Protein AF-A0A838QXD0-F1 (afdb_monomer_lite)

Sequence (234 aa):
MSRIASCLVALMVASTLVATVAVAQTLTPTPSSDAVSPIADDQPALTPTQPATRAPYPTTSGTEMDAERAKIWNSPAMLRGRAWLHDYCARSAKVTPEQAQEYMTELQNMSPSQMKLWLLKFQEQEEMIHQQQAAFNQHRQAGVQQAVGVEKATQQAYADINQGENEKGQLAEQSLDEQQQFAQQRGLQKSADRDYAATMNSLPWGAAWANQTPWGPYAGYPMGGPGPYGAGAG

Radius of gyration: 51.09 Å; chains: 1; bounding box: 90×56×145 Å

Secondary structure (DSSP, 8-state):
------------------------------------------------PPP---PPPP-S-HHHHHHHHHHHHTSHHHHHHHHHHHHHHHH-TTS-HHHHHHHHHHHHHS-HHHHHHHHHHHHHHHHHHHHHHHHHHHHHHHHHHHHHHHHHHHHHHHHHHHHHHHHHHHHHHHHHHHHHHHHHHHHHHHHHHHHHHHHHHTS-TTSTTS------------------------

pLDDT: mean 71.53, std 21.77, range [35.5, 95.94]

Structure (mmCIF, N/CA/C/O backbone):
data_AF-A0A838QXD0-F1
#
_entry.id   AF-A0A838QXD0-F1
#
loop_
_atom_site.group_PDB
_atom_site.id
_atom_site.type_symbol
_atom_site.label_atom_id
_atom_site.label_alt_id
_atom_site.label_comp_id
_atom_site.label_asym_id
_atom_site.label_entity_id
_atom_site.label_seq_id
_atom_site.pdbx_PDB_ins_code
_atom_site.Cartn_x
_atom_site.Cartn_y
_atom_site.Cartn_z
_atom_site.occupancy
_atom_site.B_iso_or_equiv
_atom_site.auth_seq_id
_atom_site.auth_comp_id
_atom_site.auth_asym_id
_atom_site.auth_atom_id
_atom_site.pdbx_PDB_model_num
ATOM 1 N N . MET A 1 1 ? -5.553 -21.254 47.818 1.00 40.25 1 MET A N 1
ATOM 2 C CA . MET A 1 1 ? -4.863 -21.615 46.563 1.00 40.25 1 MET A CA 1
ATOM 3 C C . MET A 1 1 ? -4.853 -20.369 45.701 1.00 40.25 1 MET A C 1
ATOM 5 O O . MET A 1 1 ? -5.896 -19.976 45.211 1.00 40.25 1 MET A O 1
ATOM 9 N N . SER A 1 2 ? -3.7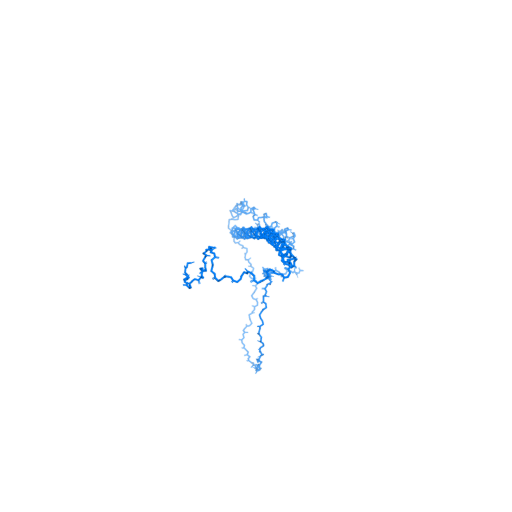20 -19.670 45.690 1.00 43.50 2 SER A N 1
ATOM 10 C CA . SER A 1 2 ? -3.565 -18.322 45.143 1.00 43.50 2 SER A CA 1
ATOM 11 C C . SER A 1 2 ? -2.408 -18.362 44.156 1.00 43.50 2 SER A C 1
ATOM 13 O O . SER A 1 2 ? -1.270 -18.586 44.571 1.00 43.50 2 SER A O 1
ATOM 15 N N . ARG A 1 3 ? -2.702 -18.244 42.861 1.00 50.41 3 ARG A N 1
ATOM 16 C CA . ARG A 1 3 ? -1.732 -17.962 41.797 1.00 50.41 3 ARG A CA 1
ATOM 17 C C . ARG A 1 3 ? -2.449 -17.168 40.707 1.00 50.41 3 ARG A C 1
ATOM 19 O O . ARG A 1 3 ? -3.615 -17.428 40.444 1.00 50.41 3 ARG A O 1
ATOM 26 N N . ILE A 1 4 ? -1.687 -16.293 40.052 1.00 45.31 4 ILE A N 1
ATOM 27 C CA . ILE A 1 4 ? -2.030 -15.472 38.878 1.00 45.31 4 ILE A CA 1
ATOM 28 C C . ILE A 1 4 ? -2.546 -14.062 39.226 1.00 45.31 4 ILE A C 1
ATOM 30 O O . ILE A 1 4 ? -3.658 -13.659 38.915 1.00 45.31 4 ILE A O 1
ATOM 34 N N . ALA A 1 5 ? -1.657 -13.278 39.835 1.00 47.00 5 ALA A N 1
ATOM 35 C CA . ALA A 1 5 ? -1.541 -11.853 39.550 1.00 47.00 5 ALA A CA 1
ATOM 36 C C . ALA A 1 5 ? -0.225 -11.679 38.781 1.00 47.00 5 ALA A C 1
ATOM 38 O O . ALA A 1 5 ? 0.833 -11.895 39.368 1.00 47.00 5 ALA A O 1
ATOM 39 N N . SER A 1 6 ? -0.294 -11.395 37.477 1.00 45.69 6 SER A N 1
ATOM 40 C CA . SER A 1 6 ? 0.751 -10.761 36.646 1.00 45.69 6 SER A CA 1
ATOM 41 C C . SER A 1 6 ? 0.450 -11.031 35.176 1.00 45.69 6 SER A C 1
ATOM 43 O O . SER A 1 6 ? 0.711 -12.130 34.707 1.00 45.69 6 SER A O 1
ATOM 45 N N . CYS A 1 7 ? -0.098 -10.042 34.471 1.00 39.25 7 CYS A N 1
ATOM 46 C CA . CYS A 1 7 ? 0.177 -9.782 33.051 1.00 39.25 7 CYS A CA 1
ATOM 47 C C . CYS A 1 7 ? -0.608 -8.537 32.618 1.00 39.25 7 CYS A C 1
ATOM 49 O O . CYS A 1 7 ? -1.566 -8.609 31.861 1.00 39.25 7 CYS A O 1
ATOM 51 N N . LEU A 1 8 ? -0.214 -7.372 33.134 1.00 43.12 8 LEU A N 1
ATOM 52 C CA . LEU A 1 8 ? -0.702 -6.084 32.637 1.00 43.12 8 LEU A CA 1
ATOM 53 C C . LEU A 1 8 ? 0.483 -5.147 32.406 1.00 43.12 8 LEU A C 1
ATOM 55 O O . LEU A 1 8 ? 0.568 -4.087 33.001 1.00 43.12 8 LEU A O 1
ATOM 59 N N . VAL A 1 9 ? 1.420 -5.588 31.564 1.00 50.12 9 VAL A N 1
ATOM 60 C CA . VAL A 1 9 ? 2.366 -4.756 30.806 1.00 50.12 9 VAL A CA 1
ATOM 61 C C . VAL A 1 9 ? 2.788 -5.580 29.590 1.00 50.12 9 VAL A C 1
ATOM 63 O O . VAL A 1 9 ? 3.309 -6.675 29.772 1.00 50.12 9 VAL A O 1
ATOM 66 N N . ALA A 1 10 ? 2.556 -5.043 28.389 1.00 41.12 10 ALA A N 1
ATOM 67 C CA . ALA A 1 10 ? 3.317 -5.240 27.145 1.00 41.12 10 ALA A CA 1
ATOM 68 C C . ALA A 1 10 ? 2.393 -5.371 25.926 1.00 41.12 10 ALA A C 1
ATOM 70 O O . ALA A 1 10 ? 2.013 -6.469 25.534 1.00 41.12 10 ALA A O 1
ATOM 71 N N . LEU A 1 11 ? 2.133 -4.249 25.250 1.00 38.22 11 LEU A N 1
ATOM 72 C CA . LEU A 1 11 ? 2.183 -4.266 23.790 1.00 38.22 11 LEU A CA 1
ATOM 73 C C . LEU A 1 11 ? 2.582 -2.886 23.235 1.00 38.22 11 LEU A C 1
ATOM 75 O O . LEU A 1 11 ? 1.804 -2.192 22.593 1.00 38.22 11 LEU A O 1
ATOM 79 N N . MET A 1 12 ? 3.837 -2.498 23.482 1.00 45.53 12 MET A N 1
ATOM 80 C CA . MET A 1 12 ? 4.603 -1.762 22.475 1.00 45.53 12 MET A CA 1
ATOM 81 C C . MET A 1 12 ? 5.011 -2.784 21.412 1.00 45.53 12 MET A C 1
ATOM 83 O O . MET A 1 12 ? 5.727 -3.732 21.729 1.00 45.53 12 MET A O 1
ATOM 87 N N . VAL A 1 13 ? 4.598 -2.596 20.161 1.00 50.16 13 VAL A N 1
ATOM 88 C CA . VAL A 1 13 ? 5.308 -3.198 19.027 1.00 50.16 13 VAL A CA 1
ATOM 89 C C . VAL A 1 13 ? 5.909 -2.064 18.224 1.00 50.16 13 VAL A C 1
ATOM 91 O O . VAL A 1 13 ? 5.273 -1.468 17.361 1.00 50.16 13 VAL A O 1
ATOM 94 N N . ALA A 1 14 ? 7.168 -1.790 18.547 1.00 40.75 14 ALA A N 1
ATOM 95 C CA . ALA A 1 14 ? 8.131 -1.363 17.558 1.00 40.75 14 ALA A CA 1
ATOM 96 C C . ALA A 1 14 ? 8.376 -2.543 16.603 1.00 40.75 14 ALA A C 1
ATOM 98 O O . ALA A 1 14 ? 8.665 -3.663 17.026 1.00 40.75 14 ALA A O 1
ATOM 99 N N . SER A 1 15 ? 8.263 -2.298 15.306 1.00 41.31 15 SER A N 1
ATOM 100 C CA . SER A 1 15 ? 8.962 -3.084 14.292 1.00 41.31 15 SER A CA 1
ATOM 101 C C . SER A 1 15 ? 9.433 -2.120 13.221 1.00 41.31 15 SER A C 1
ATOM 103 O O . SER A 1 15 ? 8.772 -1.855 12.224 1.00 41.31 15 SER A O 1
ATOM 105 N N . THR A 1 16 ? 10.589 -1.542 13.525 1.00 40.72 16 THR A N 1
ATOM 106 C CA . THR A 1 16 ? 11.555 -1.010 12.577 1.00 40.72 16 THR A CA 1
ATOM 107 C C . THR A 1 16 ? 12.003 -2.131 11.643 1.00 40.72 16 THR A C 1
ATOM 109 O O . THR A 1 16 ? 12.455 -3.180 12.100 1.00 40.72 16 THR A O 1
ATOM 112 N N . LEU A 1 17 ? 11.913 -1.897 10.334 1.00 48.78 17 LEU A N 1
ATOM 113 C CA . LEU A 1 17 ? 12.635 -2.681 9.339 1.00 48.78 17 LEU A CA 1
ATOM 114 C C . LEU A 1 17 ? 13.674 -1.774 8.677 1.00 48.78 17 LEU A C 1
ATOM 116 O O . LEU A 1 17 ? 13.411 -0.629 8.319 1.00 48.78 17 LEU A O 1
ATOM 120 N N . VAL A 1 18 ? 14.886 -2.310 8.660 1.00 44.28 18 VAL A N 1
ATOM 121 C CA . VAL A 1 18 ? 16.178 -1.678 8.413 1.00 44.28 18 VAL A CA 1
ATOM 122 C C . VAL A 1 18 ? 16.412 -1.453 6.919 1.00 44.28 18 VAL A C 1
ATOM 124 O O . VAL A 1 18 ? 16.227 -2.367 6.123 1.00 44.28 18 VAL A O 1
ATOM 127 N N . ALA A 1 19 ? 16.935 -0.279 6.566 1.00 38.41 19 ALA A N 1
ATOM 128 C CA . ALA A 1 19 ? 17.783 -0.082 5.392 1.00 38.41 19 ALA A CA 1
ATOM 129 C C . ALA A 1 19 ? 18.845 0.979 5.728 1.00 38.41 19 ALA A C 1
ATOM 131 O O . ALA A 1 19 ? 18.710 2.157 5.411 1.00 38.41 19 ALA A O 1
ATOM 132 N N . THR A 1 20 ? 19.890 0.571 6.449 1.00 45.09 20 THR A N 1
ATOM 133 C CA . THR A 1 20 ? 21.078 1.397 6.694 1.00 45.09 20 THR A CA 1
ATOM 134 C C . THR A 1 20 ? 22.048 1.260 5.526 1.00 45.09 20 THR A C 1
ATOM 136 O O . THR A 1 20 ? 22.648 0.203 5.332 1.00 45.09 20 THR A O 1
ATOM 139 N N . VAL A 1 21 ? 22.211 2.347 4.773 1.00 45.00 21 VAL A N 1
ATOM 140 C CA . VAL A 1 21 ? 23.352 2.582 3.882 1.00 45.00 21 VAL A CA 1
ATOM 141 C C . VAL A 1 21 ? 24.592 2.822 4.746 1.00 45.00 21 VAL A C 1
ATOM 143 O O . VAL A 1 21 ? 24.562 3.606 5.693 1.00 45.00 21 VAL A O 1
ATOM 146 N N . ALA A 1 22 ? 25.672 2.110 4.433 1.00 42.69 22 ALA A N 1
ATOM 147 C CA . ALA A 1 22 ? 26.951 2.187 5.120 1.00 42.69 22 ALA A CA 1
ATOM 148 C C . ALA A 1 22 ? 27.663 3.522 4.849 1.00 42.69 22 ALA A C 1
ATOM 150 O O . ALA A 1 22 ? 27.953 3.849 3.701 1.00 42.69 22 ALA A O 1
ATOM 151 N N . VAL A 1 23 ? 28.033 4.237 5.912 1.00 44.72 23 VAL A N 1
ATOM 152 C CA . VAL A 1 23 ? 29.136 5.206 5.896 1.00 44.72 23 VAL A CA 1
ATOM 153 C C . VAL A 1 23 ? 30.004 4.935 7.121 1.00 44.72 23 VAL A C 1
ATOM 155 O O . VAL A 1 23 ? 29.554 5.004 8.261 1.00 44.72 23 VAL A O 1
ATOM 158 N N . ALA A 1 24 ? 31.251 4.562 6.852 1.00 40.12 24 ALA A N 1
ATOM 159 C CA . ALA A 1 24 ? 32.312 4.378 7.827 1.00 40.12 24 ALA A CA 1
ATOM 160 C C . ALA A 1 24 ? 32.730 5.719 8.448 1.00 40.12 24 ALA A C 1
ATOM 162 O O . ALA A 1 24 ? 32.811 6.696 7.705 1.00 40.12 24 ALA A O 1
ATOM 163 N N . GLN A 1 25 ? 33.087 5.731 9.745 1.00 41.44 25 GLN A N 1
ATOM 164 C CA . GLN A 1 25 ? 34.304 6.388 10.262 1.00 41.44 25 GLN A CA 1
ATOM 165 C C . GLN A 1 25 ? 34.500 6.257 11.794 1.00 41.44 25 GLN A C 1
ATOM 167 O O . GLN A 1 25 ? 33.691 6.706 12.594 1.00 41.44 25 GLN A O 1
ATOM 172 N N . THR A 1 26 ? 35.639 5.636 12.130 1.00 35.50 26 THR A N 1
ATOM 173 C CA . THR A 1 26 ? 36.643 5.957 13.173 1.00 35.50 26 THR A CA 1
ATOM 174 C C . THR A 1 26 ? 36.306 6.015 14.678 1.00 35.50 26 THR A C 1
ATOM 176 O O . THR A 1 26 ? 35.623 6.898 15.178 1.00 35.50 26 THR A O 1
ATOM 179 N N . LEU A 1 27 ? 36.982 5.088 15.371 1.00 48.38 27 LEU A N 1
ATOM 180 C CA . LEU A 1 27 ? 37.349 4.929 16.788 1.00 48.38 27 LEU A CA 1
ATOM 181 C C . LEU A 1 27 ? 37.651 6.214 17.589 1.00 48.38 27 LEU A C 1
ATOM 183 O O . LEU A 1 27 ? 38.354 7.087 17.094 1.00 48.38 27 LEU A O 1
ATOM 187 N N . THR A 1 28 ? 37.309 6.219 18.885 1.00 37.78 28 THR A N 1
ATOM 188 C CA . THR A 1 28 ? 38.235 6.534 20.004 1.00 37.78 28 THR A CA 1
ATOM 189 C C . THR A 1 28 ? 37.664 6.052 21.361 1.00 37.78 28 THR A C 1
ATOM 191 O O . THR A 1 28 ? 36.444 5.957 21.493 1.00 37.78 28 THR A O 1
ATOM 194 N N . PRO A 1 29 ? 38.517 5.682 22.344 1.00 46.72 29 PRO A N 1
ATOM 195 C CA . PRO A 1 29 ? 38.127 4.980 23.572 1.00 46.72 29 PRO A CA 1
ATOM 196 C C . PRO A 1 29 ? 37.943 5.876 24.819 1.00 46.72 29 PRO A C 1
ATOM 198 O O . PRO A 1 29 ? 38.325 7.041 24.852 1.00 46.72 29 PRO A O 1
ATOM 201 N N . THR A 1 30 ? 37.360 5.238 25.837 1.00 43.62 30 THR A N 1
ATOM 202 C CA . THR A 1 30 ? 37.023 5.598 27.229 1.00 43.62 30 THR A CA 1
ATOM 203 C C . THR A 1 30 ? 38.029 6.464 28.003 1.00 43.62 30 THR A C 1
ATOM 205 O O . THR A 1 30 ? 39.233 6.397 27.762 1.00 43.62 30 THR A O 1
ATOM 208 N N . PRO A 1 31 ? 37.559 7.112 29.086 1.00 45.69 31 PRO A N 1
ATOM 209 C CA . PRO A 1 31 ? 38.211 6.849 30.374 1.00 45.69 31 PRO A CA 1
ATOM 210 C C . PRO A 1 31 ? 37.239 6.438 31.496 1.00 45.69 31 PRO A C 1
ATOM 212 O O . PRO A 1 31 ? 36.206 7.065 31.723 1.00 45.69 31 PRO A O 1
ATOM 215 N N . SER A 1 32 ? 37.626 5.384 32.217 1.00 48.28 32 SER A N 1
ATOM 216 C CA . SER A 1 32 ? 37.159 5.057 33.568 1.00 48.28 32 SER A CA 1
ATOM 217 C C . SER A 1 32 ? 37.843 5.972 34.587 1.00 48.28 32 SER A C 1
ATOM 219 O O . SER A 1 32 ? 39.028 6.264 34.437 1.00 48.28 32 SER A O 1
ATOM 221 N N . SER A 1 33 ? 37.145 6.351 35.659 1.00 47.59 33 SER A N 1
ATOM 222 C CA . SER A 1 33 ? 37.787 6.805 36.896 1.00 47.59 33 SER A CA 1
ATOM 223 C C . SER A 1 33 ? 36.954 6.370 38.101 1.00 47.59 33 SER A C 1
ATOM 225 O O . SER A 1 33 ? 35.818 6.806 38.273 1.00 47.59 33 SER A O 1
ATOM 227 N N . ASP A 1 34 ? 37.548 5.494 38.906 1.00 42.88 34 ASP A N 1
ATOM 228 C CA . ASP A 1 34 ? 37.121 5.094 40.244 1.00 42.88 34 ASP A CA 1
ATOM 229 C C . ASP A 1 34 ? 37.157 6.268 41.237 1.00 42.88 34 ASP A C 1
ATOM 231 O O . ASP A 1 34 ? 38.088 7.075 41.207 1.00 42.88 34 ASP A O 1
ATOM 235 N N . ALA A 1 35 ? 36.206 6.293 42.179 1.00 39.53 35 ALA A N 1
ATOM 236 C CA . ALA A 1 35 ? 36.410 6.792 43.543 1.00 39.53 35 ALA A CA 1
ATOM 237 C C . ALA A 1 35 ? 35.330 6.235 44.499 1.00 39.53 35 ALA A C 1
ATOM 239 O O . ALA A 1 35 ? 34.141 6.515 44.374 1.00 39.53 35 ALA A O 1
ATOM 240 N N . VAL A 1 36 ? 35.796 5.436 45.456 1.00 41.19 36 VAL A N 1
ATOM 241 C CA . VAL A 1 36 ? 35.124 4.841 46.629 1.00 41.19 36 VAL A CA 1
ATOM 242 C C . VAL A 1 36 ? 35.005 5.906 47.745 1.00 41.19 36 VAL A C 1
ATOM 244 O O . VAL A 1 36 ? 35.919 6.715 47.882 1.00 41.19 36 VAL A O 1
ATOM 247 N N . SER A 1 37 ? 33.910 6.026 48.521 1.00 40.94 37 SER A N 1
ATOM 248 C CA . SER A 1 37 ? 33.685 5.454 49.882 1.00 40.94 37 SER A CA 1
ATOM 249 C C . SER A 1 37 ? 32.532 6.211 50.627 1.00 40.94 37 SER A C 1
ATOM 251 O O . SER A 1 37 ? 32.028 7.174 50.054 1.00 40.94 37 SER A O 1
ATOM 253 N N . PRO A 1 38 ? 32.064 5.822 51.847 1.00 58.47 38 PRO A N 1
ATOM 254 C CA . PRO A 1 38 ? 30.647 5.567 52.171 1.00 58.47 38 PRO A CA 1
ATOM 255 C C . PRO A 1 38 ? 30.093 6.430 53.345 1.00 58.47 38 PRO A C 1
ATOM 257 O O . PRO A 1 38 ? 30.739 7.396 53.739 1.00 58.47 38 PRO A O 1
ATOM 260 N N . ILE A 1 39 ? 28.970 5.989 53.958 1.00 38.09 39 ILE A N 1
ATOM 261 C CA . ILE A 1 39 ? 28.278 6.475 55.191 1.00 38.09 39 ILE A CA 1
ATOM 262 C C . ILE A 1 39 ? 27.181 7.515 54.881 1.00 38.09 39 ILE A C 1
ATOM 264 O O . ILE A 1 39 ? 27.418 8.421 54.099 1.00 38.09 39 ILE A O 1
ATOM 268 N N . ALA A 1 40 ? 25.995 7.564 55.484 1.00 41.69 40 ALA A N 1
ATOM 269 C CA . ALA A 1 40 ? 25.058 6.656 56.149 1.00 41.69 40 ALA A CA 1
ATOM 270 C C . ALA A 1 40 ? 23.820 7.529 56.467 1.00 41.69 40 ALA A C 1
ATOM 272 O O . ALA A 1 40 ? 23.933 8.750 56.558 1.00 41.69 40 ALA A O 1
ATOM 273 N N . ASP A 1 41 ? 22.704 6.852 56.714 1.00 39.84 41 ASP A N 1
ATOM 274 C CA . ASP A 1 41 ? 21.531 7.300 57.470 1.00 39.84 41 ASP A CA 1
ATOM 275 C C . ASP A 1 41 ? 20.430 8.168 56.835 1.00 39.84 41 ASP A C 1
ATOM 277 O O . ASP A 1 41 ? 20.639 9.150 56.127 1.00 39.84 41 ASP A O 1
ATOM 281 N N . ASP A 1 42 ? 19.225 7.748 57.229 1.00 43.34 42 ASP A N 1
ATOM 282 C CA . ASP A 1 42 ? 17.929 8.420 57.198 1.00 43.34 42 ASP A CA 1
ATOM 283 C C . ASP A 1 42 ? 17.179 8.548 55.859 1.00 43.34 42 ASP A C 1
ATOM 285 O O . ASP A 1 42 ? 17.033 9.617 55.265 1.00 43.34 42 ASP A O 1
ATOM 289 N N . GLN A 1 43 ? 16.542 7.444 55.448 1.00 43.16 43 GLN A N 1
ATOM 290 C CA . GLN A 1 43 ? 15.197 7.556 54.882 1.00 43.16 43 GLN A CA 1
ATOM 291 C C . GLN A 1 43 ? 14.226 6.574 55.558 1.00 43.16 43 GLN A C 1
ATOM 293 O O . GLN A 1 43 ? 14.501 5.372 55.614 1.00 43.16 43 GLN A O 1
ATOM 298 N N . PRO A 1 44 ? 13.084 7.066 56.073 1.00 42.09 44 PRO A N 1
ATOM 299 C CA . PRO A 1 44 ? 12.116 6.258 56.797 1.00 42.09 44 PRO A CA 1
ATOM 300 C C . PRO A 1 44 ? 11.481 5.206 55.888 1.00 42.09 44 PRO A C 1
ATOM 302 O O . PRO A 1 44 ? 11.130 5.466 54.737 1.00 42.09 44 PRO A O 1
ATOM 305 N N . ALA A 1 45 ? 11.300 4.012 56.451 1.00 39.06 45 ALA A N 1
ATOM 306 C CA . ALA A 1 45 ? 10.596 2.898 55.842 1.00 39.06 45 ALA A CA 1
ATOM 307 C C . ALA A 1 45 ? 9.196 3.326 55.366 1.00 39.06 45 ALA A C 1
ATOM 309 O O . ALA A 1 45 ? 8.262 3.457 56.160 1.00 39.06 45 ALA A O 1
ATOM 310 N N . LEU A 1 46 ? 9.041 3.508 54.054 1.00 40.06 46 LEU A N 1
ATOM 311 C CA . LEU A 1 46 ? 7.732 3.562 53.420 1.00 40.06 46 LEU A CA 1
ATOM 312 C C . LEU A 1 46 ? 7.179 2.138 53.394 1.00 40.06 46 LEU A C 1
ATOM 314 O O . LEU A 1 46 ? 7.568 1.288 52.593 1.00 40.06 46 LEU A O 1
ATOM 318 N N . THR A 1 47 ? 6.288 1.885 54.342 1.00 42.53 47 THR A N 1
ATOM 319 C CA . THR A 1 47 ? 5.364 0.759 54.341 1.00 42.53 47 THR A CA 1
ATOM 320 C C . THR A 1 47 ? 4.682 0.635 52.970 1.00 42.53 47 THR A C 1
ATOM 322 O O . THR A 1 47 ? 4.299 1.646 52.377 1.00 42.53 47 THR A O 1
ATOM 325 N N . PRO A 1 48 ? 4.508 -0.583 52.428 1.00 43.19 48 PRO A N 1
ATOM 326 C CA . PRO A 1 48 ? 3.749 -0.768 51.204 1.00 43.19 48 PRO A CA 1
ATOM 327 C C . PRO A 1 48 ? 2.280 -0.446 51.488 1.00 43.19 48 PRO A C 1
ATOM 329 O O . PRO A 1 48 ? 1.565 -1.220 52.126 1.00 43.19 48 PRO A O 1
ATOM 332 N N . THR A 1 49 ? 1.839 0.721 51.020 1.00 42.38 49 THR A N 1
ATOM 333 C CA . THR A 1 49 ? 0.430 1.097 50.926 1.00 42.38 49 THR A CA 1
ATOM 334 C C . THR A 1 49 ? -0.322 -0.012 50.195 1.00 42.38 49 THR A C 1
ATOM 336 O O . THR A 1 49 ? -0.023 -0.333 49.044 1.00 42.38 49 THR A O 1
ATOM 339 N N . GLN A 1 50 ? -1.279 -0.619 50.898 1.00 46.56 50 GLN A N 1
ATOM 340 C CA . GLN A 1 50 ? -2.218 -1.601 50.367 1.00 46.56 50 GLN A CA 1
ATOM 341 C C . GLN A 1 50 ? -2.830 -1.115 49.042 1.00 46.56 50 GLN A C 1
ATOM 343 O O . GLN A 1 50 ? -3.114 0.078 48.903 1.00 46.56 50 GLN A O 1
ATOM 348 N N . PRO A 1 51 ? -3.100 -2.015 48.079 1.00 45.06 51 PRO A N 1
ATOM 349 C CA . PRO A 1 51 ? -3.889 -1.658 46.914 1.00 45.06 51 PRO A CA 1
ATOM 350 C C . PRO A 1 51 ? -5.250 -1.161 47.400 1.00 45.06 51 PRO A C 1
ATOM 352 O O . PRO A 1 51 ? -5.974 -1.879 48.088 1.00 45.06 51 PRO A O 1
ATOM 355 N N . ALA A 1 52 ? -5.578 0.085 47.063 1.00 43.81 52 ALA A N 1
ATOM 356 C CA . ALA A 1 52 ? -6.902 0.631 47.283 1.00 43.81 52 ALA A CA 1
ATOM 357 C C . ALA A 1 52 ? -7.911 -0.284 46.581 1.00 43.81 52 ALA A C 1
ATOM 359 O O . ALA A 1 52 ? -7.993 -0.314 45.351 1.00 43.81 52 ALA A O 1
ATOM 360 N N . THR A 1 53 ? -8.658 -1.059 47.367 1.00 43.91 53 THR A N 1
ATOM 361 C CA . THR A 1 53 ? -9.866 -1.744 46.922 1.00 43.91 53 THR A CA 1
ATOM 362 C C . THR A 1 53 ? -10.730 -0.700 46.229 1.00 43.91 53 THR A C 1
ATOM 364 O O . THR A 1 53 ? -11.231 0.220 46.876 1.00 43.91 53 THR A O 1
ATOM 367 N N . ARG A 1 54 ? -10.854 -0.795 44.900 1.00 48.81 54 ARG A N 1
ATOM 368 C CA . ARG A 1 54 ? -11.748 0.060 44.120 1.00 48.81 54 ARG A CA 1
ATOM 369 C C . ARG A 1 54 ? -13.142 -0.122 44.705 1.00 48.81 54 ARG A C 1
ATOM 371 O O . ARG A 1 54 ? -13.721 -1.200 44.590 1.00 48.81 54 ARG A O 1
ATOM 378 N N . ALA A 1 55 ? -13.627 0.911 45.386 1.00 37.41 55 ALA A N 1
ATOM 379 C CA . ALA A 1 55 ? -14.953 0.911 45.971 1.00 37.41 55 ALA A CA 1
ATOM 380 C C . ALA A 1 55 ? -15.983 0.564 44.877 1.00 37.41 55 ALA A C 1
ATOM 382 O O . ALA A 1 55 ? -15.872 1.090 43.761 1.00 37.41 55 ALA A O 1
ATOM 383 N N . PRO A 1 56 ? -16.962 -0.313 45.160 1.00 49.44 56 PRO A N 1
ATOM 384 C CA . PRO A 1 56 ? -18.115 -0.493 44.291 1.00 49.44 56 PRO A CA 1
ATOM 385 C C . PRO A 1 56 ? -18.744 0.877 44.029 1.00 49.44 56 PRO A C 1
ATOM 387 O O . PRO A 1 56 ? -18.932 1.663 44.958 1.00 49.44 56 PRO A O 1
ATOM 390 N N . TYR A 1 57 ? -19.016 1.185 42.762 1.00 49.34 57 TYR A N 1
ATOM 391 C CA . TYR A 1 57 ? -19.649 2.442 42.380 1.00 49.34 57 TYR A CA 1
ATOM 392 C C . TYR A 1 57 ? -20.968 2.636 43.148 1.00 49.34 57 TYR A C 1
ATOM 394 O O . TYR A 1 57 ? -21.713 1.668 43.311 1.00 49.34 57 TYR A O 1
ATOM 402 N N . PRO A 1 58 ? -21.273 3.860 43.620 1.00 43.47 58 PRO A N 1
ATOM 403 C CA . PRO A 1 58 ? -22.486 4.124 44.379 1.00 43.47 58 PRO A CA 1
ATOM 404 C C . PRO A 1 58 ? -23.727 3.863 43.521 1.00 43.47 58 PRO A C 1
ATOM 406 O O . PRO A 1 58 ? -23.948 4.494 42.486 1.00 43.47 58 PRO A O 1
ATOM 409 N N . THR A 1 59 ? -24.540 2.916 43.981 1.00 51.84 59 THR A N 1
ATOM 410 C CA . THR A 1 59 ? -25.818 2.497 43.409 1.00 51.84 59 THR A CA 1
ATOM 411 C C . THR A 1 59 ? -26.849 3.611 43.565 1.00 51.84 59 THR A C 1
ATOM 413 O O . THR A 1 59 ? -27.608 3.656 44.528 1.00 51.84 59 THR A O 1
ATOM 416 N N . THR A 1 60 ? -26.886 4.532 42.614 1.00 48.31 60 THR A N 1
ATOM 417 C CA . THR A 1 60 ? -28.015 5.452 42.441 1.00 48.31 60 THR A CA 1
ATOM 418 C C . THR A 1 60 ? -28.451 5.346 40.980 1.00 48.31 60 THR A C 1
ATOM 420 O O . THR A 1 60 ? -27.645 5.549 40.079 1.00 48.31 60 THR A O 1
ATOM 423 N N . SER A 1 61 ? -29.697 4.909 40.759 1.00 55.00 61 SER A N 1
ATOM 424 C CA . SER A 1 61 ? -30.350 4.747 39.441 1.00 55.00 61 SER A CA 1
ATOM 425 C C . SER A 1 61 ? -29.855 3.603 38.532 1.00 55.00 61 SER A C 1
ATOM 427 O O . SER A 1 61 ? -29.683 3.792 37.329 1.00 55.00 61 SER A O 1
ATOM 429 N N . GLY A 1 62 ? -29.671 2.387 39.068 1.00 63.22 62 GLY A N 1
ATOM 430 C CA . GLY A 1 62 ? -29.234 1.212 38.286 1.00 63.22 62 GLY A CA 1
ATOM 431 C C . GLY A 1 62 ? -30.056 0.961 37.010 1.00 63.22 62 GLY A C 1
ATOM 432 O O . GLY A 1 62 ? -29.488 0.764 35.944 1.00 63.22 62 GLY A O 1
ATOM 433 N N . THR A 1 63 ? -31.383 1.102 37.077 1.00 72.44 63 THR A N 1
ATOM 434 C CA . THR A 1 63 ? -32.280 0.864 35.933 1.00 72.44 63 THR A CA 1
ATOM 435 C C . THR A 1 63 ? -32.111 1.877 34.791 1.00 72.44 63 THR A C 1
ATOM 437 O O . THR A 1 63 ? -32.197 1.509 33.620 1.00 72.44 63 THR A O 1
ATOM 440 N N . GLU A 1 64 ? -31.857 3.153 35.095 1.00 76.31 64 GLU A N 1
ATOM 441 C CA . GLU A 1 64 ? -31.659 4.190 34.069 1.00 76.31 64 GLU A CA 1
ATOM 442 C C . GLU A 1 64 ? -30.286 4.055 33.406 1.00 76.31 64 GLU A C 1
ATOM 444 O O . GLU A 1 64 ? -30.181 4.112 32.178 1.00 76.31 64 GLU A O 1
ATOM 449 N N . MET A 1 65 ? -29.244 3.776 34.199 1.00 76.50 65 MET A N 1
ATOM 450 C CA . MET A 1 65 ? -27.915 3.470 33.664 1.00 76.50 65 MET A CA 1
ATOM 451 C C . MET A 1 65 ? -27.925 2.203 32.800 1.00 76.50 65 MET A C 1
ATOM 453 O O . MET A 1 65 ? -27.254 2.165 31.768 1.00 76.50 65 MET A O 1
ATOM 457 N N . ASP A 1 66 ? -28.706 1.188 33.176 1.00 81.62 66 ASP A N 1
ATOM 458 C CA . ASP A 1 66 ? -28.892 -0.032 32.387 1.00 81.62 66 ASP A CA 1
ATOM 459 C C . ASP A 1 66 ? -29.591 0.251 31.050 1.00 81.62 66 ASP A C 1
ATOM 461 O O . ASP A 1 66 ? -29.181 -0.279 30.013 1.00 81.62 66 ASP A O 1
ATOM 465 N N . ALA A 1 67 ? -30.601 1.127 31.042 1.00 87.31 67 ALA A N 1
ATOM 466 C CA . ALA A 1 67 ? -31.293 1.535 29.823 1.00 87.31 67 ALA A CA 1
ATOM 467 C C . ALA A 1 67 ? -30.379 2.336 28.879 1.00 87.31 67 ALA A C 1
ATOM 469 O O . ALA A 1 67 ? -30.378 2.103 27.667 1.00 87.31 67 ALA A O 1
ATOM 470 N N . GLU A 1 68 ? -29.568 3.256 29.408 1.00 87.81 68 GLU A N 1
ATOM 471 C CA . GLU A 1 68 ? -28.560 3.969 28.614 1.00 87.81 68 GLU A CA 1
ATOM 472 C C . GLU A 1 68 ? -27.493 3.027 28.064 1.00 87.81 68 GLU A C 1
ATOM 474 O O . GLU A 1 68 ? -27.145 3.107 26.882 1.00 87.81 68 GLU A O 1
ATOM 479 N N . ARG A 1 69 ? -27.013 2.095 28.892 1.00 90.38 69 ARG A N 1
ATOM 480 C CA . ARG A 1 69 ? -26.066 1.065 28.468 1.00 90.38 69 ARG A CA 1
ATOM 481 C C . ARG A 1 69 ? -26.644 0.235 27.330 1.00 90.38 69 ARG A C 1
ATOM 483 O O . ARG A 1 69 ? -25.972 0.057 26.321 1.00 90.38 69 ARG A O 1
ATOM 490 N N . ALA A 1 70 ? -27.895 -0.211 27.442 1.00 90.31 70 ALA A N 1
ATOM 491 C CA . ALA A 1 70 ? -28.568 -0.975 26.395 1.00 90.31 70 ALA A CA 1
ATOM 492 C C . ALA A 1 70 ? -28.708 -0.178 25.086 1.00 90.31 70 ALA A C 1
ATOM 494 O O . ALA A 1 70 ? -28.516 -0.738 24.005 1.00 90.31 70 ALA A O 1
ATOM 495 N N . LYS A 1 71 ? -28.986 1.132 25.158 1.00 93.19 71 LYS A N 1
ATOM 496 C CA . LYS A 1 71 ? -29.023 2.008 23.972 1.00 93.19 71 LYS A CA 1
ATOM 497 C C . LYS A 1 71 ? -27.656 2.108 23.294 1.00 93.19 71 LYS A C 1
ATOM 499 O O . LYS A 1 71 ? -27.575 2.005 22.073 1.00 93.19 71 LYS A O 1
ATOM 504 N N . ILE A 1 72 ? -26.585 2.280 24.069 1.00 92.69 72 ILE A N 1
ATOM 505 C CA . ILE A 1 72 ? -25.216 2.361 23.536 1.00 92.69 72 ILE A CA 1
ATOM 506 C C . ILE A 1 72 ? -24.787 1.003 22.972 1.00 92.69 72 ILE A C 1
ATOM 508 O O . ILE A 1 72 ? -24.249 0.943 21.869 1.00 92.69 72 ILE A O 1
ATOM 512 N N . TRP A 1 73 ? -25.094 -0.084 23.681 1.00 92.88 73 TRP A N 1
ATOM 513 C CA . TRP A 1 73 ? -24.770 -1.456 23.292 1.00 92.88 73 TRP A CA 1
ATOM 514 C C . TRP A 1 73 ? -25.365 -1.859 21.939 1.00 92.88 73 TRP A C 1
ATOM 516 O O . TRP A 1 73 ? -24.704 -2.519 21.138 1.00 92.88 73 TRP A O 1
ATOM 526 N N . ASN A 1 74 ? -26.601 -1.428 21.677 1.00 94.38 74 ASN A N 1
ATOM 527 C CA . ASN A 1 74 ? -27.315 -1.686 20.425 1.00 94.38 74 ASN A CA 1
ATOM 528 C C . ASN A 1 74 ? -27.123 -0.580 19.375 1.00 94.38 74 ASN A C 1
ATOM 530 O O . ASN A 1 74 ? -27.767 -0.607 18.327 1.00 94.38 74 ASN A O 1
ATOM 534 N N . SER A 1 75 ? -26.258 0.404 19.632 1.00 93.38 75 SER A N 1
ATOM 535 C CA . SER A 1 75 ? -25.954 1.430 18.638 1.00 93.38 75 SER A CA 1
ATOM 536 C C . SER A 1 75 ? -25.192 0.825 17.446 1.00 93.38 75 SER A C 1
ATOM 538 O O . SER A 1 75 ? -24.379 -0.087 17.634 1.00 93.38 75 SER A O 1
ATOM 540 N N . PRO A 1 76 ? -25.370 1.346 16.217 1.00 93.69 76 PRO A N 1
ATOM 541 C CA . PRO A 1 76 ? -24.656 0.839 15.042 1.00 93.69 76 PRO A CA 1
ATOM 542 C C . PRO A 1 76 ? -23.128 0.856 15.192 1.00 93.69 76 PRO A C 1
ATOM 544 O O . PRO A 1 76 ? -22.442 -0.037 14.699 1.00 93.69 76 PRO A O 1
ATOM 547 N N . ALA A 1 77 ? -22.582 1.854 15.893 1.00 90.94 77 ALA A N 1
ATOM 548 C CA . ALA A 1 77 ? -21.150 1.943 16.166 1.00 90.94 77 ALA A CA 1
ATOM 549 C C . ALA A 1 77 ? -20.662 0.808 17.081 1.00 90.94 77 ALA A C 1
ATOM 551 O O . ALA A 1 77 ? -19.619 0.218 16.819 1.00 90.94 77 ALA A O 1
ATOM 552 N N . MET A 1 78 ? -21.436 0.453 18.109 1.00 94.12 78 MET A N 1
ATOM 553 C CA . MET A 1 78 ? -21.083 -0.636 19.022 1.00 94.12 78 MET A CA 1
ATOM 554 C C . MET A 1 78 ? -21.222 -2.009 18.380 1.00 94.12 78 MET A C 1
ATOM 556 O O . MET A 1 78 ? -20.391 -2.879 18.624 1.00 94.12 78 MET A O 1
ATOM 560 N N . LEU A 1 79 ? -22.214 -2.201 17.509 1.00 94.56 79 LEU A N 1
ATOM 561 C CA . LEU A 1 79 ? -22.331 -3.432 16.726 1.00 94.56 79 LEU A CA 1
ATOM 562 C C . LEU A 1 79 ? -21.115 -3.637 15.814 1.00 94.56 79 LEU A C 1
ATOM 564 O O . LEU A 1 79 ? -20.548 -4.730 15.802 1.00 94.56 79 LEU A O 1
ATOM 568 N N . ARG A 1 80 ? -20.665 -2.581 15.119 1.00 92.38 80 ARG A N 1
ATOM 569 C CA . ARG A 1 80 ? -19.424 -2.622 14.327 1.00 92.38 80 ARG A CA 1
ATOM 570 C C . ARG A 1 80 ? -18.202 -2.904 15.195 1.00 92.38 80 ARG A C 1
ATOM 572 O O . ARG A 1 80 ? -17.431 -3.799 14.868 1.00 92.38 80 ARG A O 1
ATOM 579 N N . GLY A 1 81 ? -18.067 -2.211 16.324 1.00 92.44 81 GLY A N 1
ATOM 580 C CA . GLY A 1 81 ? -16.964 -2.428 17.260 1.00 92.44 81 GLY A CA 1
ATOM 581 C C . GLY A 1 81 ? -16.902 -3.860 17.800 1.00 92.44 81 GLY A C 1
ATOM 582 O O . GLY A 1 81 ? -15.826 -4.445 17.886 1.00 92.44 81 GLY A O 1
ATOM 583 N N . ARG A 1 82 ? -18.054 -4.464 18.111 1.00 93.00 82 ARG A N 1
ATOM 584 C CA . ARG A 1 82 ? -18.143 -5.861 18.566 1.00 93.00 82 ARG A CA 1
ATOM 585 C C . ARG A 1 82 ? -17.758 -6.857 17.476 1.00 93.00 82 ARG A C 1
ATOM 587 O O . ARG A 1 82 ? -17.046 -7.814 17.771 1.00 93.00 82 ARG A O 1
ATOM 594 N N . ALA A 1 83 ? -18.220 -6.639 16.245 1.00 93.50 83 ALA A N 1
ATOM 595 C CA . ALA A 1 83 ? -17.829 -7.463 15.104 1.00 93.50 83 ALA A CA 1
ATOM 596 C C . ALA A 1 83 ? -16.317 -7.362 14.852 1.00 93.50 83 ALA A C 1
ATOM 598 O O . ALA A 1 83 ? -15.642 -8.380 14.741 1.00 93.50 83 ALA A O 1
ATOM 599 N N . TRP A 1 84 ? -15.769 -6.144 14.884 1.00 91.50 84 TRP A N 1
ATOM 600 C CA . TRP A 1 84 ? -14.332 -5.922 14.754 1.00 91.50 84 TRP A CA 1
ATOM 601 C C . TRP A 1 84 ? -13.530 -6.611 15.859 1.00 91.50 84 TRP A C 1
ATOM 603 O O . TRP A 1 84 ? -12.518 -7.236 15.564 1.00 91.50 84 TRP A O 1
ATOM 613 N N . LEU A 1 85 ? -13.975 -6.541 17.119 1.00 90.31 85 LEU A N 1
ATOM 614 C CA . LEU A 1 85 ? -13.285 -7.195 18.234 1.00 90.31 85 LEU A CA 1
ATOM 615 C C . LEU A 1 85 ? -13.263 -8.716 18.052 1.00 90.31 85 LEU A C 1
ATOM 617 O O . LEU A 1 85 ? -12.227 -9.346 18.249 1.00 90.31 85 LEU A O 1
ATOM 621 N N . HIS A 1 86 ? -14.389 -9.294 17.631 1.00 90.00 86 HIS A N 1
ATOM 622 C CA . HIS A 1 86 ? -14.475 -10.714 17.311 1.00 90.00 86 HIS A CA 1
ATOM 623 C C . HIS A 1 86 ? -13.498 -11.096 16.187 1.00 90.00 86 HIS A C 1
ATOM 625 O O . HIS A 1 86 ? -12.717 -12.035 16.342 1.00 90.00 86 HIS A O 1
ATOM 631 N N . ASP A 1 87 ? -13.479 -10.332 15.094 1.00 90.12 87 ASP A N 1
ATOM 632 C CA . ASP A 1 87 ? -12.577 -10.571 13.965 1.00 90.12 87 ASP A CA 1
ATOM 633 C C . ASP A 1 87 ? -11.104 -10.378 14.349 1.00 90.12 87 ASP A C 1
ATOM 635 O O . ASP A 1 87 ? -10.239 -11.143 13.918 1.00 90.12 87 ASP A O 1
ATOM 639 N N . TYR A 1 88 ? -10.802 -9.383 15.184 1.00 88.00 88 TYR A N 1
ATOM 640 C CA . TYR A 1 88 ? -9.464 -9.138 15.710 1.00 88.00 88 TYR A CA 1
ATOM 641 C C . TYR A 1 88 ? -8.979 -10.324 16.544 1.00 88.00 88 TYR A C 1
ATOM 643 O O . TYR A 1 88 ? -7.884 -10.834 16.302 1.00 88.00 88 TYR A O 1
ATOM 651 N N . CYS A 1 89 ? -9.798 -10.804 17.480 1.00 88.81 89 CYS A N 1
ATOM 652 C CA . CYS A 1 89 ? -9.473 -11.972 18.293 1.00 88.81 89 CYS A CA 1
ATOM 653 C C . CYS A 1 89 ? -9.320 -13.238 17.440 1.00 88.81 89 CYS A C 1
ATOM 655 O O . CYS A 1 89 ? -8.384 -13.996 17.660 1.00 88.81 89 CYS A O 1
ATOM 657 N N . ALA A 1 90 ? -10.171 -13.438 16.429 1.00 88.81 90 ALA A N 1
ATOM 658 C CA . ALA A 1 90 ? -10.090 -14.595 15.537 1.00 88.81 90 ALA A CA 1
ATOM 659 C C . ALA A 1 90 ? -8.824 -14.597 14.662 1.00 88.81 90 ALA A C 1
ATOM 661 O O . ALA A 1 90 ? -8.291 -15.656 14.333 1.00 88.81 90 ALA A O 1
ATOM 662 N N . ARG A 1 91 ? -8.340 -13.416 14.260 1.00 88.44 91 ARG A N 1
ATOM 663 C CA . ARG A 1 91 ? -7.145 -13.271 13.409 1.00 88.44 91 ARG A CA 1
ATOM 664 C C . ARG A 1 91 ? -5.854 -13.152 14.215 1.00 88.44 91 ARG A C 1
ATOM 666 O O . ARG A 1 91 ? -4.772 -13.372 13.671 1.00 88.44 91 ARG A O 1
ATOM 673 N N . SER A 1 92 ? -5.945 -12.778 15.487 1.00 86.75 92 SER A N 1
ATOM 674 C CA . SER A 1 92 ? -4.792 -12.619 16.362 1.00 86.75 92 SER A CA 1
ATOM 675 C C . SER A 1 92 ? -4.305 -13.976 16.857 1.00 86.75 92 SER A C 1
ATOM 677 O O . SER A 1 92 ? -4.975 -14.650 17.626 1.00 86.75 92 SER A O 1
ATOM 679 N N . ALA A 1 93 ? -3.070 -14.339 16.512 1.00 83.81 93 ALA A N 1
ATOM 680 C CA . ALA A 1 93 ? -2.414 -15.519 17.080 1.00 83.81 93 ALA A CA 1
ATOM 681 C C . ALA A 1 93 ? -2.073 -15.371 18.581 1.00 83.81 93 ALA A C 1
ATOM 683 O O . ALA A 1 93 ? -1.583 -16.314 19.195 1.00 83.81 93 ALA A O 1
ATOM 684 N N . LYS A 1 94 ? -2.266 -14.177 19.163 1.00 84.19 94 LYS A N 1
ATOM 685 C CA . LYS A 1 94 ? -1.874 -13.847 20.544 1.00 84.19 94 LYS A CA 1
ATOM 686 C C . LYS A 1 94 ? -3.024 -13.922 21.546 1.00 84.19 94 LYS A C 1
ATOM 688 O O . LYS A 1 94 ? -2.753 -13.876 22.740 1.00 84.19 94 LYS A O 1
ATOM 693 N N . VAL A 1 95 ? -4.269 -13.971 21.075 1.00 84.75 95 VAL A N 1
ATOM 694 C CA . VAL A 1 95 ? -5.461 -13.939 21.928 1.00 84.75 95 VAL A CA 1
ATOM 695 C C . VAL A 1 95 ? -6.157 -15.282 21.815 1.00 84.75 95 VAL A C 1
ATOM 697 O O . VAL A 1 95 ? -6.508 -15.702 20.714 1.00 84.75 95 VAL A O 1
ATOM 700 N N . THR A 1 96 ? -6.341 -15.971 22.938 1.00 86.94 96 THR A N 1
ATOM 701 C CA . THR A 1 96 ? -7.103 -17.223 22.931 1.00 86.94 96 THR A CA 1
ATOM 702 C C . THR A 1 96 ? -8.608 -16.937 22.864 1.00 86.94 96 THR A C 1
ATOM 704 O O . THR A 1 96 ? -9.053 -15.839 23.218 1.00 86.94 96 THR A O 1
ATOM 707 N N . PRO A 1 97 ? -9.435 -17.905 22.432 1.00 83.69 97 PRO A N 1
ATOM 708 C CA . PRO A 1 97 ? -10.885 -17.738 22.427 1.00 83.69 97 PRO A CA 1
ATOM 709 C C . PRO A 1 97 ? -11.458 -17.429 23.816 1.00 83.69 97 PRO A C 1
ATOM 711 O O . PRO A 1 97 ? -12.427 -16.677 23.908 1.00 83.69 97 PRO A O 1
ATOM 714 N N . GLU A 1 98 ? -10.858 -17.953 24.894 1.00 86.44 98 GLU A N 1
ATOM 715 C CA . GLU A 1 98 ? -11.284 -17.627 26.261 1.00 86.44 98 GLU A CA 1
ATOM 716 C C . GLU A 1 98 ? -11.036 -16.148 26.584 1.00 86.44 98 GLU A C 1
ATOM 718 O O . GLU A 1 98 ? -11.942 -15.454 27.038 1.00 86.44 98 GLU A O 1
ATOM 723 N N . GLN A 1 99 ? -9.853 -15.625 26.250 1.00 84.06 99 GLN A N 1
ATOM 724 C CA . GLN A 1 99 ? -9.525 -14.208 26.448 1.00 84.06 99 GLN A CA 1
ATOM 725 C C . GLN A 1 99 ? -10.433 -13.286 25.624 1.00 84.06 99 GLN A C 1
ATOM 727 O O . GLN A 1 99 ? -10.815 -12.208 26.074 1.00 84.06 99 GLN A O 1
ATOM 732 N N . ALA A 1 100 ? -10.829 -13.707 24.421 1.00 85.06 100 ALA A N 1
ATOM 733 C CA . ALA A 1 100 ? -11.785 -12.963 23.603 1.00 85.06 100 ALA A CA 1
ATOM 734 C C . ALA A 1 100 ? -13.163 -12.840 24.282 1.00 85.06 100 ALA A C 1
ATOM 736 O O . ALA A 1 100 ? -13.797 -11.781 24.223 1.00 85.06 100 ALA A O 1
ATOM 737 N N . GLN A 1 101 ? -13.620 -13.906 24.948 1.00 88.38 101 GLN A N 1
ATOM 738 C CA . GLN A 1 101 ? -14.863 -13.892 25.726 1.00 88.38 101 GLN A CA 1
ATOM 739 C C . GLN A 1 101 ? -14.742 -13.012 26.971 1.00 88.38 101 GLN A C 1
ATOM 741 O O . GLN A 1 101 ? -15.683 -12.276 27.284 1.00 88.38 101 GLN A O 1
ATOM 746 N N . GLU A 1 102 ? -13.591 -13.036 27.645 1.00 89.69 102 GLU A N 1
ATOM 747 C CA . GLU A 1 102 ? -13.296 -12.136 28.764 1.00 89.69 102 GLU A CA 1
ATOM 748 C C . GLU A 1 102 ? -13.383 -10.671 28.316 1.00 89.69 102 GLU A C 1
ATOM 750 O O . GLU A 1 102 ? -14.145 -9.905 28.906 1.00 89.69 102 GLU A O 1
ATOM 755 N N . TYR A 1 103 ? -12.744 -10.297 27.202 1.00 86.94 103 TYR A N 1
ATOM 756 C CA . TYR A 1 103 ? -12.830 -8.935 26.659 1.00 86.94 103 TYR A CA 1
ATOM 757 C C . TYR A 1 103 ? -14.257 -8.519 26.266 1.00 86.94 103 TYR A C 1
ATOM 759 O O . TYR A 1 103 ? -14.666 -7.386 26.529 1.00 86.94 103 TYR A O 1
ATOM 767 N N . MET A 1 104 ? -15.045 -9.416 25.663 1.00 88.44 104 MET A N 1
ATOM 768 C CA . MET A 1 104 ? -16.468 -9.161 25.374 1.00 88.44 104 MET A CA 1
ATOM 769 C C . MET A 1 104 ? -17.281 -8.940 26.655 1.00 88.44 104 MET A C 1
ATOM 771 O O . MET A 1 104 ? -18.136 -8.052 26.700 1.00 88.44 104 MET A O 1
ATOM 775 N N . THR A 1 105 ? -17.003 -9.723 27.696 1.00 90.38 105 THR A N 1
ATOM 776 C CA . THR A 1 105 ? -17.681 -9.629 28.995 1.00 90.38 105 THR A CA 1
ATOM 777 C C . THR A 1 105 ? -17.312 -8.334 29.714 1.00 90.38 105 THR A C 1
ATOM 779 O O . THR A 1 105 ? -18.187 -7.652 30.251 1.00 90.38 105 THR A O 1
ATOM 782 N N . GLU A 1 106 ? -16.038 -7.941 29.680 1.00 89.75 106 GLU A N 1
ATOM 783 C CA . GLU A 1 106 ? -15.582 -6.648 30.190 1.00 89.75 106 GLU A CA 1
ATOM 784 C C . GLU A 1 106 ? -16.283 -5.500 29.470 1.00 89.75 106 GLU A C 1
ATOM 786 O O . GLU A 1 106 ? -16.832 -4.618 30.130 1.00 89.75 106 GLU A O 1
ATOM 791 N N . LEU A 1 107 ? -16.342 -5.540 28.133 1.00 89.75 107 LEU A N 1
ATOM 792 C CA . LEU A 1 107 ? -17.029 -4.527 27.336 1.00 89.75 107 LEU A CA 1
ATOM 793 C C . LEU A 1 107 ? -18.515 -4.433 27.697 1.00 89.75 107 LEU A C 1
ATOM 795 O O . LEU A 1 107 ? -19.035 -3.325 27.799 1.00 89.75 107 LEU A O 1
ATOM 799 N N . GLN A 1 108 ? -19.192 -5.560 27.932 1.00 88.81 108 GLN A N 1
ATOM 800 C CA . GLN A 1 108 ? -20.604 -5.590 28.327 1.00 88.81 108 GLN A CA 1
ATOM 801 C C . GLN A 1 108 ? -20.846 -5.005 29.729 1.00 88.81 108 GLN A C 1
ATOM 803 O O . GLN A 1 108 ? -21.880 -4.372 29.956 1.00 88.81 108 GLN A O 1
ATOM 808 N N . ASN A 1 109 ? -19.896 -5.191 30.647 1.00 89.12 109 ASN A N 1
ATOM 809 C CA . ASN A 1 109 ? -19.979 -4.728 32.035 1.00 89.12 109 ASN A CA 1
ATOM 810 C C . ASN A 1 109 ? -19.441 -3.299 32.249 1.00 89.12 109 ASN A C 1
ATOM 812 O O . ASN A 1 109 ? -19.471 -2.795 33.373 1.00 89.12 109 ASN A O 1
ATOM 816 N N . MET A 1 110 ? -18.962 -2.626 31.197 1.00 87.94 110 MET A N 1
ATOM 817 C CA . MET A 1 110 ? -18.529 -1.228 31.273 1.00 87.94 110 MET A CA 1
ATOM 818 C C . MET A 1 110 ? -19.693 -0.277 31.586 1.00 87.94 110 MET A C 1
ATOM 820 O O . MET A 1 110 ? -20.841 -0.486 31.180 1.00 87.94 110 MET A O 1
ATOM 824 N N . SER A 1 111 ? -19.384 0.829 32.268 1.00 90.12 111 SER A N 1
ATOM 825 C CA . SER A 1 111 ? -20.351 1.910 32.467 1.00 90.12 111 SER A CA 1
ATOM 826 C C . SER A 1 111 ? -20.728 2.571 31.125 1.00 90.12 111 SER A C 1
ATOM 828 O O . SER A 1 111 ? -19.932 2.555 30.179 1.00 90.12 111 SER A O 1
ATOM 830 N N . PRO A 1 112 ? -21.897 3.233 31.021 1.00 89.38 112 PRO A N 1
ATOM 831 C CA . PRO A 1 112 ? 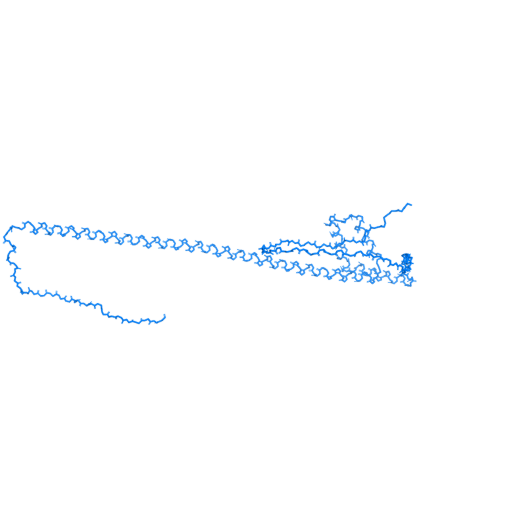-22.284 3.964 29.809 1.00 89.38 112 PRO A CA 1
ATOM 832 C C . PRO A 1 112 ? -21.227 4.978 29.341 1.00 89.38 112 PRO A C 1
ATOM 834 O O . PRO A 1 112 ? -20.974 5.119 28.145 1.00 89.38 112 PRO A O 1
ATOM 837 N N . SER A 1 113 ? -20.572 5.672 30.277 1.00 89.38 113 SER A N 1
ATOM 838 C CA . SER A 1 113 ? -19.497 6.623 29.970 1.00 89.38 113 SER A CA 1
ATOM 839 C C . SER A 1 113 ? -18.242 5.933 29.430 1.00 89.38 113 SER A C 1
ATOM 841 O O . SER A 1 113 ? -17.647 6.419 28.468 1.00 89.38 113 SER A O 1
ATOM 843 N N . GLN A 1 114 ? -17.871 4.780 29.990 1.00 90.56 114 GLN A N 1
ATOM 844 C CA . GLN A 1 114 ? -16.747 3.975 29.511 1.00 90.56 114 GLN A CA 1
ATOM 845 C C . GLN A 1 114 ? -17.009 3.413 28.112 1.00 90.56 114 GLN A C 1
ATOM 847 O O . GLN A 1 114 ? -16.128 3.509 27.260 1.00 90.56 114 GLN A O 1
ATOM 852 N N . MET A 1 115 ? -18.223 2.919 27.836 1.00 91.06 115 MET A N 1
ATOM 853 C CA . MET A 1 115 ? -18.593 2.460 26.491 1.00 91.06 115 MET A CA 1
ATOM 854 C C . MET A 1 115 ? -18.501 3.585 25.458 1.00 91.06 115 MET A C 1
ATOM 856 O O . MET A 1 115 ? -17.962 3.375 24.376 1.00 91.06 115 MET A O 1
ATOM 860 N N . LYS A 1 116 ? -18.985 4.793 25.782 1.00 92.19 116 LYS A N 1
ATOM 861 C CA . LYS A 1 116 ? -18.875 5.956 24.882 1.00 92.19 116 LYS A CA 1
ATOM 862 C C . LYS A 1 116 ? -17.417 6.310 24.590 1.00 92.19 116 LYS A C 1
ATOM 864 O O . LYS A 1 116 ? -17.076 6.565 23.440 1.00 92.19 116 LYS A O 1
ATOM 869 N N . LEU A 1 117 ? -16.557 6.300 25.609 1.00 93.50 117 LEU A N 1
ATOM 870 C CA . LEU A 1 117 ? -15.132 6.582 25.432 1.00 93.50 117 LEU A CA 1
ATOM 871 C C . LEU A 1 117 ? -14.437 5.500 24.596 1.00 93.50 117 LEU A C 1
ATOM 873 O O . LEU A 1 117 ? -13.614 5.820 23.741 1.00 93.50 117 LEU A O 1
ATOM 877 N N . TRP A 1 118 ? -14.775 4.232 24.830 1.00 92.94 118 TRP A N 1
ATOM 878 C CA . TRP A 1 118 ? -14.274 3.122 24.027 1.00 92.94 118 TRP A CA 1
ATOM 879 C C . TRP A 1 118 ? -14.695 3.267 22.562 1.00 92.94 118 TRP A C 1
ATOM 881 O O . TRP A 1 118 ? -13.850 3.171 21.678 1.00 92.94 118 TRP A O 1
ATOM 891 N N . LEU A 1 119 ? -15.966 3.593 22.308 1.00 93.62 119 LEU A N 1
ATOM 892 C CA . LEU A 1 119 ? -16.485 3.838 20.962 1.00 93.62 119 LEU A CA 1
ATOM 893 C C . LEU A 1 119 ? -15.783 4.992 20.255 1.00 93.62 119 LEU A C 1
ATOM 895 O O . LEU A 1 119 ? -15.493 4.877 19.069 1.00 93.62 119 LEU A O 1
ATOM 899 N N . LEU A 1 120 ? -15.499 6.083 20.967 1.00 94.12 120 LEU A N 1
ATOM 900 C CA . LEU A 1 120 ? -14.779 7.220 20.399 1.00 94.12 120 LEU A CA 1
ATOM 901 C C . LEU A 1 120 ? -13.379 6.799 19.932 1.00 94.12 120 LEU A C 1
ATOM 903 O O . LEU A 1 120 ? -13.003 7.065 18.794 1.00 94.12 120 LEU A O 1
ATOM 907 N N . LYS A 1 121 ? -12.644 6.073 20.784 1.00 91.62 121 LYS A N 1
ATOM 908 C CA . LYS A 1 121 ? -11.321 5.535 20.433 1.00 91.62 121 LYS A CA 1
ATOM 909 C C . LYS A 1 121 ? -11.393 4.536 19.282 1.00 91.62 121 LYS A C 1
ATOM 911 O O . LYS A 1 121 ? -10.524 4.537 18.419 1.00 91.62 121 LYS A O 1
ATOM 916 N N . PHE A 1 122 ? -12.416 3.685 19.269 1.00 93.44 122 PHE A N 1
ATOM 917 C CA . PHE A 1 122 ? -12.631 2.723 18.195 1.00 93.44 122 PHE A CA 1
ATOM 918 C C . PHE A 1 122 ? -12.849 3.430 16.850 1.00 93.44 122 PHE A C 1
ATOM 920 O O . PHE A 1 122 ? -12.202 3.076 15.872 1.00 93.44 122 PHE A O 1
ATOM 927 N N . GLN A 1 123 ? -13.696 4.463 16.811 1.00 92.50 123 GLN A N 1
ATOM 928 C CA . GLN A 1 123 ? -13.958 5.237 15.593 1.00 92.50 123 GLN A CA 1
ATOM 929 C C . GLN A 1 123 ? -12.707 5.960 15.085 1.00 92.50 123 GLN A C 1
ATOM 931 O O . GLN A 1 123 ? -12.426 5.913 13.892 1.00 92.50 123 GLN A O 1
ATOM 936 N N . GLU A 1 124 ? -11.934 6.574 15.983 1.00 93.06 124 GLU A N 1
ATOM 937 C CA . GLU A 1 124 ? -10.662 7.219 15.639 1.00 93.06 124 GLU A CA 1
ATOM 938 C C . GLU A 1 124 ? -9.669 6.218 15.025 1.00 93.06 124 GLU A C 1
ATOM 940 O O . GLU A 1 124 ? -9.033 6.494 14.007 1.00 93.06 124 GLU A O 1
ATOM 945 N N . GLN A 1 125 ? -9.558 5.023 15.611 1.00 90.31 125 GLN A N 1
ATOM 946 C CA . GLN A 1 125 ? -8.695 3.966 15.083 1.00 90.31 125 GLN A CA 1
ATOM 947 C C . GLN A 1 125 ? -9.188 3.436 13.733 1.00 90.31 125 GLN A C 1
ATOM 949 O O . GLN A 1 125 ? -8.375 3.229 12.833 1.00 90.31 125 GLN A O 1
ATOM 954 N N . GLU A 1 126 ? -10.497 3.232 13.575 1.00 91.06 126 GLU A N 1
ATOM 955 C CA . GLU A 1 126 ? -11.110 2.797 12.316 1.00 91.06 126 GLU A CA 1
ATOM 956 C C . GLU A 1 126 ? -10.810 3.813 11.203 1.00 91.06 126 GLU A C 1
ATOM 958 O O . GLU A 1 126 ? -10.325 3.439 10.133 1.00 91.06 126 GLU A O 1
ATOM 963 N N . GLU A 1 127 ? -10.995 5.106 11.476 1.00 91.81 127 GLU A N 1
ATOM 964 C CA . GLU A 1 127 ? -10.685 6.180 10.532 1.00 91.81 127 GLU A CA 1
ATOM 965 C C . GLU A 1 127 ? -9.195 6.214 10.171 1.00 91.81 127 GLU A C 1
ATOM 967 O O . GLU A 1 127 ? -8.843 6.278 8.991 1.00 91.81 127 GLU A O 1
ATOM 972 N N . MET A 1 128 ? -8.309 6.097 11.160 1.00 93.56 128 MET A N 1
ATOM 973 C CA . MET A 1 128 ? -6.867 6.070 10.922 1.00 93.56 128 MET A CA 1
ATOM 974 C C . MET A 1 128 ? -6.454 4.881 10.041 1.00 93.56 128 MET A C 1
ATOM 976 O O . MET A 1 128 ? -5.637 5.038 9.131 1.00 93.56 128 MET A O 1
ATOM 980 N N . ILE A 1 129 ? -7.024 3.696 10.275 1.00 90.94 129 ILE A N 1
ATOM 981 C CA . ILE A 1 129 ? -6.774 2.506 9.450 1.00 90.94 129 ILE A CA 1
ATOM 982 C C . ILE A 1 129 ? -7.270 2.739 8.020 1.00 90.94 129 ILE A C 1
ATOM 984 O O . ILE A 1 129 ? -6.550 2.430 7.068 1.00 90.94 129 ILE A O 1
ATOM 988 N N . HIS A 1 130 ? -8.458 3.325 7.849 1.00 91.38 130 HIS A N 1
ATOM 989 C CA . HIS A 1 130 ? -8.983 3.663 6.526 1.00 91.38 130 HIS A CA 1
ATOM 990 C C . HIS A 1 130 ? -8.091 4.658 5.782 1.00 91.38 130 HIS A C 1
ATOM 992 O O . HIS A 1 130 ? -7.809 4.450 4.600 1.00 91.38 130 HIS A O 1
ATOM 998 N N . GLN A 1 131 ? -7.602 5.695 6.461 1.00 94.44 131 GLN A N 1
ATOM 999 C CA . GLN A 1 131 ? -6.676 6.664 5.873 1.00 94.44 131 GLN A CA 1
ATOM 1000 C C . GLN A 1 131 ? -5.357 6.001 5.460 1.00 94.44 131 GLN A C 1
ATOM 1002 O O . GLN A 1 131 ? -4.898 6.195 4.334 1.00 94.44 131 GLN A O 1
ATOM 1007 N N . GLN A 1 132 ? -4.778 5.158 6.322 1.00 93.25 132 GLN A N 1
ATOM 1008 C CA . GLN A 1 132 ? -3.560 4.409 5.998 1.00 93.25 132 GLN A CA 1
ATOM 1009 C C . GLN A 1 132 ? -3.765 3.479 4.800 1.00 93.25 132 GLN A C 1
ATOM 1011 O O . GLN A 1 132 ? -2.922 3.420 3.905 1.00 93.25 132 GLN A O 1
ATOM 1016 N N . GLN A 1 133 ? -4.897 2.777 4.743 1.00 93.69 133 GLN A N 1
ATOM 1017 C CA . GLN A 1 133 ? -5.206 1.879 3.636 1.00 93.69 133 GLN A CA 1
ATOM 1018 C C . GLN A 1 133 ? -5.439 2.646 2.329 1.00 93.69 133 GLN A C 1
ATOM 1020 O O . GLN A 1 133 ? -4.978 2.211 1.271 1.00 93.69 133 GLN A O 1
ATOM 1025 N N . ALA A 1 134 ? -6.104 3.802 2.388 1.00 94.75 134 ALA A N 1
ATOM 1026 C CA . ALA A 1 134 ? -6.281 4.681 1.238 1.00 94.75 134 ALA A CA 1
ATOM 1027 C C . ALA A 1 134 ? -4.930 5.192 0.714 1.00 94.75 134 ALA A C 1
ATOM 1029 O O . ALA A 1 134 ? -4.660 5.069 -0.482 1.00 94.75 134 ALA A O 1
ATOM 1030 N N . ALA A 1 135 ? -4.056 5.674 1.602 1.00 94.88 135 ALA A N 1
ATOM 1031 C CA . ALA A 1 135 ? -2.710 6.116 1.245 1.00 94.88 135 ALA A CA 1
ATOM 1032 C C . ALA A 1 135 ? -1.883 4.973 0.636 1.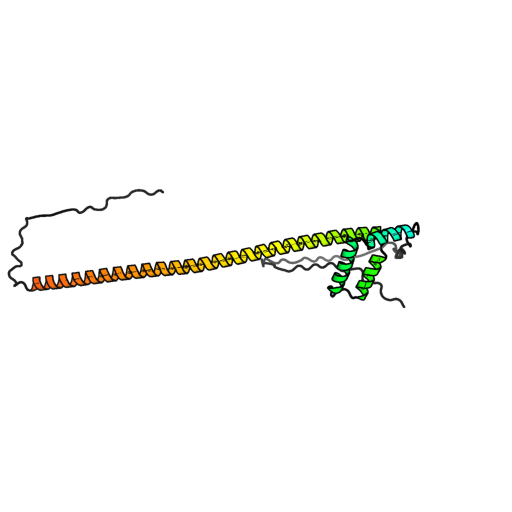0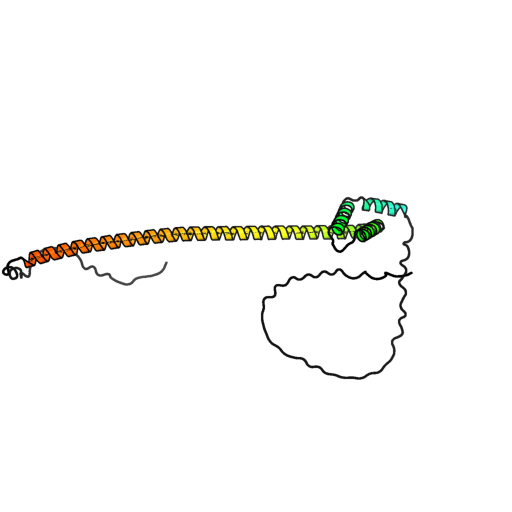0 94.88 135 ALA A C 1
ATOM 1034 O O . ALA A 1 135 ? -1.287 5.130 -0.430 1.00 94.88 135 ALA A O 1
ATOM 1035 N N . PHE A 1 136 ? -1.905 3.786 1.249 1.00 95.38 136 PHE A N 1
ATOM 1036 C CA . PHE A 1 136 ? -1.222 2.606 0.720 1.00 95.38 136 PHE A CA 1
ATOM 1037 C C . PHE A 1 136 ? -1.708 2.242 -0.690 1.00 95.38 136 PHE A C 1
ATOM 1039 O O . PHE A 1 136 ? -0.899 1.991 -1.585 1.00 95.38 136 PHE A O 1
ATOM 1046 N N . ASN A 1 137 ? -3.023 2.259 -0.919 1.00 95.12 137 ASN A N 1
ATOM 1047 C CA . ASN A 1 137 ? -3.600 1.970 -2.229 1.00 95.12 137 ASN A CA 1
ATOM 1048 C C . ASN A 1 137 ? -3.191 3.011 -3.280 1.00 95.12 137 ASN A C 1
ATOM 1050 O O . ASN A 1 137 ? -2.857 2.629 -4.402 1.00 95.12 137 ASN A O 1
ATOM 1054 N N . GLN A 1 138 ? -3.160 4.297 -2.921 1.00 95.44 138 GLN A N 1
ATOM 1055 C CA . GLN A 1 138 ? -2.685 5.362 -3.810 1.00 95.44 138 GLN A CA 1
ATOM 1056 C C . GLN A 1 138 ? -1.210 5.170 -4.180 1.00 95.44 138 GLN A C 1
ATOM 1058 O O . GLN A 1 138 ? -0.869 5.187 -5.363 1.00 95.44 138 GLN A O 1
ATOM 1063 N N . HIS A 1 139 ? -0.342 4.904 -3.200 1.00 92.88 139 HIS A N 1
ATOM 1064 C CA . HIS A 1 139 ? 1.076 4.637 -3.456 1.00 92.88 139 HIS A CA 1
ATOM 1065 C C . HIS A 1 139 ? 1.285 3.398 -4.326 1.00 92.88 139 HIS A C 1
ATOM 1067 O O . HIS A 1 139 ? 2.098 3.418 -5.251 1.00 92.88 139 HIS A O 1
ATOM 1073 N N . ARG A 1 140 ? 0.516 2.333 -4.083 1.00 94.69 140 ARG A N 1
ATOM 1074 C CA . ARG A 1 140 ? 0.568 1.121 -4.903 1.00 94.69 140 ARG A CA 1
ATOM 1075 C C . ARG A 1 140 ? 0.170 1.407 -6.350 1.00 94.69 140 ARG A C 1
ATOM 1077 O O . ARG A 1 140 ? 0.845 0.943 -7.264 1.00 94.69 140 ARG A O 1
ATOM 1084 N N . GLN A 1 141 ? -0.896 2.175 -6.567 1.00 94.81 141 GLN A N 1
ATOM 1085 C CA . GLN A 1 141 ? -1.330 2.558 -7.912 1.00 94.81 141 GLN A CA 1
ATOM 1086 C C . GLN A 1 141 ? -0.290 3.432 -8.619 1.00 94.81 141 GLN A C 1
ATOM 1088 O O . GLN A 1 141 ? 0.013 3.177 -9.783 1.00 94.81 141 GLN A O 1
ATOM 1093 N N . ALA A 1 142 ? 0.303 4.401 -7.918 1.00 93.81 142 ALA A N 1
ATOM 1094 C CA . ALA A 1 142 ? 1.373 5.231 -8.464 1.00 93.81 142 ALA A CA 1
ATOM 1095 C C . ALA A 1 142 ? 2.599 4.391 -8.862 1.00 93.81 142 ALA A C 1
ATOM 1097 O O . ALA A 1 142 ? 3.125 4.561 -9.959 1.00 93.81 142 ALA A O 1
ATOM 1098 N N . GLY A 1 143 ? 3.004 3.432 -8.023 1.00 93.69 143 GLY A N 1
ATOM 1099 C CA . GLY A 1 143 ? 4.106 2.516 -8.334 1.00 93.69 143 GLY A CA 1
ATOM 1100 C C . GLY A 1 143 ? 3.830 1.650 -9.566 1.00 93.69 143 GLY A C 1
ATOM 1101 O O . GLY A 1 143 ? 4.698 1.502 -10.424 1.00 93.69 143 GLY A O 1
ATOM 1102 N N . VAL A 1 144 ? 2.603 1.137 -9.711 1.00 95.56 144 VAL A N 1
ATOM 1103 C CA . VAL A 1 144 ? 2.197 0.384 -10.912 1.00 95.56 144 VAL A CA 1
ATOM 1104 C C . VAL A 1 144 ? 2.232 1.271 -12.159 1.00 95.56 144 VAL A C 1
ATOM 1106 O O . VAL A 1 144 ? 2.749 0.852 -13.189 1.00 95.56 144 VAL A O 1
ATOM 1109 N N . GLN A 1 145 ? 1.732 2.506 -12.080 1.00 95.00 145 GLN A N 1
ATOM 1110 C CA . GLN A 1 145 ? 1.759 3.437 -13.214 1.00 95.00 145 GLN A CA 1
ATOM 1111 C C . GLN A 1 145 ? 3.188 3.805 -13.628 1.00 95.00 145 GLN A C 1
ATOM 1113 O O . GLN A 1 145 ? 3.480 3.856 -14.822 1.00 95.00 145 GLN A O 1
ATOM 1118 N N . GLN A 1 146 ? 4.086 4.007 -12.661 1.00 94.44 146 GLN A N 1
ATOM 1119 C CA . GLN A 1 146 ? 5.505 4.240 -12.932 1.00 94.44 146 GLN A CA 1
ATOM 1120 C C . GLN A 1 146 ? 6.149 3.035 -13.621 1.00 94.44 146 GLN A C 1
ATOM 1122 O O . GLN A 1 146 ? 6.817 3.210 -14.638 1.00 94.44 146 GLN A O 1
ATOM 1127 N N . ALA A 1 147 ? 5.901 1.818 -13.128 1.00 93.44 147 ALA A N 1
ATOM 1128 C CA . ALA A 1 147 ? 6.420 0.597 -13.742 1.00 93.44 147 ALA A CA 1
ATOM 1129 C C . ALA A 1 147 ? 5.939 0.434 -15.195 1.00 93.44 147 ALA A C 1
ATOM 1131 O O . ALA A 1 147 ? 6.751 0.200 -16.086 1.00 93.44 147 ALA A O 1
ATOM 1132 N N . VAL A 1 148 ? 4.645 0.656 -15.454 1.00 95.94 148 VAL A N 1
ATOM 1133 C CA . VAL A 1 148 ? 4.077 0.628 -16.814 1.00 95.94 148 VAL A CA 1
ATOM 1134 C C . VAL A 1 148 ? 4.686 1.720 -17.700 1.00 95.94 148 VAL A C 1
ATOM 1136 O O . VAL A 1 148 ? 4.924 1.494 -18.885 1.00 95.94 148 VAL A O 1
ATOM 1139 N N . GLY A 1 149 ? 4.951 2.909 -17.153 1.00 94.44 149 GLY A N 1
ATOM 1140 C CA . GLY A 1 149 ? 5.621 3.991 -17.877 1.00 94.44 149 GLY A CA 1
ATOM 1141 C C . GLY A 1 149 ? 7.041 3.618 -18.303 1.00 94.44 149 GLY A C 1
ATOM 1142 O O . GLY A 1 149 ? 7.400 3.813 -19.463 1.00 94.44 149 GLY A O 1
ATOM 1143 N N . VAL A 1 150 ? 7.821 3.027 -17.393 1.00 94.56 150 VAL A N 1
ATOM 1144 C CA . VAL A 1 150 ? 9.179 2.536 -17.678 1.00 94.56 150 VAL A CA 1
ATOM 1145 C C . VAL A 1 150 ? 9.150 1.416 -18.712 1.00 94.56 150 VAL A C 1
ATOM 1147 O O . VAL A 1 150 ? 9.964 1.417 -19.632 1.00 94.56 150 VAL A O 1
ATOM 1150 N N . GLU A 1 151 ? 8.201 0.488 -18.605 1.00 94.06 151 GLU A N 1
ATOM 1151 C CA . GLU A 1 151 ? 8.049 -0.597 -19.572 1.00 94.06 151 GLU A CA 1
ATOM 1152 C C . GLU A 1 151 ? 7.748 -0.053 -20.974 1.00 94.06 151 GLU A C 1
ATOM 1154 O O . GLU A 1 151 ? 8.417 -0.424 -21.936 1.00 94.06 151 GLU A O 1
ATOM 1159 N N . LYS A 1 152 ? 6.809 0.894 -21.092 1.00 94.75 152 LYS A N 1
ATOM 1160 C CA . LYS A 1 152 ? 6.493 1.550 -22.369 1.00 94.75 152 LYS A CA 1
ATOM 1161 C C . LYS A 1 152 ? 7.685 2.306 -22.946 1.00 94.75 152 LYS A C 1
ATOM 1163 O O . LYS A 1 152 ? 7.971 2.149 -24.128 1.00 94.75 152 LYS A O 1
ATOM 1168 N N . ALA A 1 153 ? 8.385 3.089 -22.127 1.00 94.88 153 ALA A N 1
ATOM 1169 C CA . ALA A 1 153 ? 9.576 3.817 -22.562 1.00 94.88 153 ALA A CA 1
ATOM 1170 C C . ALA A 1 153 ? 10.675 2.854 -23.041 1.00 94.88 153 ALA A C 1
ATOM 1172 O O . ALA A 1 153 ? 11.335 3.104 -24.043 1.00 94.88 153 ALA A O 1
ATOM 1173 N N . THR A 1 154 ? 10.825 1.719 -22.359 1.00 94.25 154 THR A N 1
ATOM 1174 C CA . THR A 1 154 ? 11.775 0.666 -22.728 1.00 94.25 154 THR A CA 1
ATOM 1175 C C . THR A 1 154 ? 11.391 0.014 -24.058 1.00 94.25 154 THR A C 1
ATOM 1177 O O . THR A 1 154 ? 12.235 -0.131 -24.937 1.00 94.25 154 THR A O 1
ATOM 1180 N N . GLN A 1 155 ? 10.115 -0.336 -24.245 1.00 94.38 155 GLN A N 1
ATOM 1181 C CA . GLN A 1 155 ? 9.611 -0.893 -25.507 1.00 94.38 155 GLN A CA 1
ATOM 1182 C C . GLN A 1 155 ? 9.793 0.084 -26.676 1.00 94.38 155 GLN A C 1
ATOM 1184 O O . GLN A 1 155 ? 10.195 -0.334 -27.760 1.00 94.38 155 GLN A O 1
ATOM 1189 N N . GLN A 1 156 ? 9.540 1.376 -26.450 1.00 94.44 156 GLN A N 1
ATOM 1190 C CA . GLN A 1 156 ? 9.790 2.426 -27.439 1.00 94.44 156 GLN A CA 1
ATOM 1191 C C . GLN A 1 156 ? 11.278 2.529 -27.776 1.00 94.44 156 GLN A C 1
ATOM 1193 O O . GLN A 1 156 ? 11.626 2.470 -28.948 1.00 94.44 156 GLN A O 1
ATOM 1198 N N . ALA A 1 157 ? 12.160 2.554 -26.774 1.00 93.19 157 ALA A N 1
ATOM 1199 C CA . ALA A 1 157 ? 13.603 2.589 -27.004 1.00 93.19 157 ALA A CA 1
ATOM 1200 C C . ALA A 1 157 ? 14.094 1.389 -27.836 1.00 93.19 157 ALA A C 1
ATOM 1202 O O . ALA A 1 157 ? 14.919 1.560 -28.730 1.00 93.19 157 ALA A O 1
ATOM 1203 N N . TYR A 1 158 ? 13.565 0.183 -27.596 1.00 91.38 158 TYR A N 1
ATOM 1204 C CA . TYR A 1 158 ? 13.879 -0.981 -28.433 1.00 91.38 158 TYR A CA 1
ATOM 1205 C C . TYR A 1 158 ? 13.360 -0.838 -29.869 1.00 91.38 158 TYR A C 1
ATOM 1207 O O . TYR A 1 158 ? 14.058 -1.218 -30.809 1.00 91.38 158 TYR A O 1
ATOM 1215 N N . ALA A 1 159 ? 12.155 -0.295 -30.056 1.00 91.81 159 ALA A N 1
ATOM 1216 C CA . ALA A 1 159 ? 11.614 -0.041 -31.387 1.00 91.81 159 ALA A CA 1
ATOM 1217 C C . ALA A 1 159 ? 12.456 0.993 -32.155 1.00 91.81 159 ALA A C 1
ATOM 1219 O O . ALA A 1 159 ? 12.781 0.760 -33.320 1.00 91.81 159 ALA A O 1
ATOM 1220 N N . ASP A 1 160 ? 12.868 2.073 -31.490 1.00 91.19 160 ASP A N 1
ATOM 1221 C CA . ASP A 1 160 ? 13.683 3.142 -32.074 1.00 91.19 160 ASP A CA 1
ATOM 1222 C C . ASP A 1 160 ? 15.087 2.644 -32.452 1.00 91.19 160 ASP A C 1
ATOM 1224 O O . ASP A 1 160 ? 15.592 2.974 -33.525 1.00 91.19 160 ASP A O 1
ATOM 1228 N N . ILE A 1 161 ? 15.708 1.797 -31.618 1.00 85.75 161 ILE A N 1
ATOM 1229 C CA . ILE A 1 161 ? 16.995 1.156 -31.940 1.00 85.75 161 ILE A CA 1
ATOM 1230 C C . ILE A 1 161 ? 16.858 0.294 -33.197 1.00 85.75 161 ILE A C 1
ATOM 1232 O O . ILE A 1 161 ? 17.660 0.436 -34.117 1.00 85.75 161 ILE A O 1
ATOM 1236 N N . ASN A 1 162 ? 15.824 -0.547 -33.271 1.00 86.25 162 ASN A N 1
ATOM 1237 C CA . ASN A 1 162 ? 15.606 -1.411 -34.433 1.00 86.25 162 ASN A CA 1
ATOM 1238 C C . ASN A 1 162 ? 15.367 -0.601 -35.718 1.00 86.25 162 ASN A C 1
ATOM 1240 O O . ASN A 1 162 ? 15.854 -0.975 -36.785 1.00 86.25 162 ASN A O 1
ATOM 1244 N N . GLN A 1 163 ? 14.631 0.513 -35.640 1.00 87.69 163 GLN A N 1
ATOM 1245 C CA . GLN A 1 163 ? 14.452 1.412 -36.785 1.00 87.69 163 GLN A CA 1
ATOM 1246 C C . GLN A 1 163 ? 15.774 2.069 -37.193 1.00 87.69 163 GLN A C 1
ATOM 1248 O O . GLN A 1 163 ? 16.147 2.005 -38.363 1.00 87.69 163 GLN A O 1
ATOM 1253 N N . GLY A 1 164 ? 16.523 2.613 -36.233 1.00 85.19 164 GLY A N 1
ATOM 1254 C CA . GLY A 1 164 ? 17.808 3.254 -36.501 1.00 85.19 164 GLY A CA 1
ATOM 1255 C C . GLY A 1 164 ? 18.869 2.295 -37.054 1.00 85.19 164 GLY A C 1
ATOM 1256 O O . GLY A 1 164 ? 19.679 2.694 -37.890 1.00 85.19 164 GLY A O 1
ATOM 1257 N N . GLU A 1 165 ? 18.881 1.030 -36.628 1.00 80.19 165 GLU A N 1
ATOM 1258 C CA . GLU A 1 165 ? 19.755 -0.000 -37.205 1.00 80.19 165 GLU A CA 1
ATOM 1259 C C . GLU A 1 165 ? 19.373 -0.326 -38.652 1.00 80.19 165 GLU A C 1
ATOM 1261 O O . GLU A 1 165 ? 20.256 -0.404 -39.508 1.00 80.19 165 GLU A O 1
ATOM 1266 N N . ASN A 1 166 ? 18.076 -0.426 -38.954 1.00 84.81 166 ASN A N 1
ATOM 1267 C CA . ASN A 1 166 ? 17.603 -0.649 -40.320 1.00 84.81 166 ASN A CA 1
ATOM 1268 C C . ASN A 1 166 ? 17.949 0.522 -41.252 1.00 84.81 166 ASN A C 1
ATOM 1270 O O . ASN A 1 166 ? 18.411 0.299 -42.370 1.00 84.81 166 ASN A O 1
ATOM 1274 N N . GLU A 1 167 ? 17.777 1.764 -40.798 1.00 85.06 167 GLU A N 1
ATOM 1275 C CA . GLU A 1 167 ? 18.142 2.959 -41.572 1.00 85.06 167 GLU A CA 1
ATOM 1276 C C . GLU A 1 167 ? 19.651 3.030 -41.833 1.00 85.06 167 GLU A C 1
ATOM 1278 O O . GLU A 1 167 ? 20.086 3.286 -42.959 1.00 85.06 167 GLU A O 1
ATOM 1283 N N . LYS A 1 168 ? 20.471 2.741 -40.813 1.00 83.81 168 LYS A N 1
ATOM 1284 C CA . LYS A 1 168 ? 21.931 2.664 -40.966 1.00 83.81 168 LYS A CA 1
ATOM 1285 C C . LYS A 1 168 ? 22.347 1.546 -41.919 1.00 83.81 168 LYS A C 1
ATOM 1287 O O . LYS A 1 168 ? 23.282 1.744 -42.692 1.00 83.81 168 LYS A O 1
ATOM 1292 N N . GLY A 1 169 ? 21.655 0.407 -41.885 1.00 78.69 169 GLY A N 1
ATOM 1293 C CA . GLY A 1 169 ? 21.849 -0.689 -42.833 1.00 78.69 169 GLY A CA 1
ATOM 1294 C C . GLY A 1 169 ? 21.589 -0.252 -44.275 1.00 78.69 169 GLY A C 1
ATOM 1295 O O . GLY A 1 169 ? 22.460 -0.417 -45.124 1.00 78.69 169 GLY A O 1
ATOM 1296 N N . GLN A 1 170 ? 20.452 0.400 -44.534 1.00 85.38 170 GLN A N 1
ATOM 1297 C CA . GLN A 1 170 ? 20.107 0.900 -45.873 1.00 85.38 170 GLN A CA 1
ATOM 1298 C C . GLN A 1 170 ? 21.106 1.944 -46.388 1.00 85.38 170 GLN A C 1
ATOM 1300 O O . GLN A 1 170 ? 21.500 1.906 -47.552 1.00 85.38 170 GLN A O 1
ATOM 1305 N N . LEU A 1 171 ? 21.555 2.862 -45.528 1.00 86.31 171 LEU A N 1
ATOM 1306 C CA . LEU A 1 171 ? 22.577 3.847 -45.895 1.00 86.31 171 LEU A CA 1
ATOM 1307 C C . LEU A 1 171 ? 23.925 3.186 -46.218 1.00 86.31 171 LEU A C 1
ATOM 1309 O O . LEU A 1 171 ? 24.600 3.589 -47.167 1.00 86.31 171 LEU A O 1
ATOM 1313 N N . ALA A 1 172 ? 24.315 2.161 -45.457 1.00 82.19 172 ALA A N 1
ATOM 1314 C CA . ALA A 1 172 ? 25.530 1.403 -45.734 1.00 82.19 172 ALA A CA 1
ATOM 1315 C C . ALA A 1 172 ? 25.437 0.669 -47.083 1.00 82.19 172 ALA A C 1
ATOM 1317 O O . ALA A 1 172 ? 26.384 0.740 -47.868 1.00 82.19 172 ALA A O 1
ATOM 1318 N N . GLU A 1 173 ? 24.299 0.041 -47.389 1.00 86.06 173 GLU A N 1
ATOM 1319 C CA . GLU A 1 173 ? 24.053 -0.607 -48.686 1.00 86.06 173 GLU A CA 1
ATOM 1320 C C . GLU A 1 173 ? 24.139 0.385 -49.851 1.00 86.06 173 GLU A C 1
ATOM 1322 O O . GLU A 1 173 ? 24.886 0.142 -50.798 1.00 86.06 173 GLU A O 1
ATOM 1327 N N . GLN A 1 174 ? 23.478 1.543 -49.749 1.00 89.38 174 GLN A N 1
ATOM 1328 C CA . GLN A 1 174 ? 23.559 2.589 -50.777 1.00 89.38 174 GLN A CA 1
ATOM 1329 C C . GLN A 1 174 ? 25.005 3.044 -51.013 1.00 89.38 174 GLN A C 1
ATOM 1331 O O . GLN A 1 174 ? 25.443 3.159 -52.157 1.00 89.38 174 GLN A O 1
ATOM 1336 N N . SER A 1 175 ? 25.782 3.235 -49.941 1.00 89.25 175 SER A N 1
ATOM 1337 C CA . SER A 1 175 ? 27.189 3.634 -50.062 1.00 89.25 175 SER A CA 1
ATOM 1338 C C . SER A 1 175 ? 28.065 2.559 -50.724 1.00 89.25 175 SER A C 1
ATOM 1340 O O . SER A 1 175 ? 28.993 2.884 -51.472 1.00 89.25 175 SER A O 1
ATOM 1342 N N . LEU A 1 176 ? 27.768 1.276 -50.483 1.00 89.69 176 LEU A N 1
ATOM 1343 C CA . LEU A 1 176 ? 28.462 0.159 -51.122 1.00 89.69 176 LEU A CA 1
ATOM 1344 C C . LEU A 1 176 ? 28.119 0.076 -52.609 1.00 89.69 176 LEU A C 1
ATOM 1346 O O . LEU A 1 176 ? 29.024 -0.125 -53.423 1.00 89.69 176 LEU A O 1
ATOM 1350 N N . ASP A 1 177 ? 26.854 0.273 -52.971 1.00 93.12 177 ASP A N 1
ATOM 1351 C CA . ASP A 1 177 ? 26.413 0.295 -54.366 1.00 93.12 177 ASP A CA 1
ATOM 1352 C C . ASP A 1 177 ? 27.055 1.451 -55.139 1.00 93.12 177 ASP A C 1
ATOM 1354 O O . ASP A 1 177 ? 27.606 1.240 -56.224 1.00 93.12 177 ASP A O 1
ATOM 1358 N N . GLU A 1 178 ? 27.079 2.658 -54.570 1.00 90.44 178 GLU A N 1
ATOM 1359 C CA . GLU A 1 178 ? 27.773 3.806 -55.164 1.00 90.44 178 GLU A CA 1
ATOM 1360 C C . GLU A 1 178 ? 29.266 3.521 -55.359 1.00 90.44 178 GLU A C 1
ATOM 1362 O O . GLU A 1 178 ? 29.827 3.770 -56.433 1.00 90.44 178 GLU A O 1
ATOM 1367 N N . GLN A 1 179 ? 29.923 2.943 -54.349 1.00 89.50 179 GLN A N 1
ATOM 1368 C CA . GLN A 1 179 ? 31.337 2.594 -54.435 1.00 89.50 179 GLN A CA 1
ATOM 1369 C C . GLN A 1 179 ? 31.602 1.551 -55.530 1.00 89.50 179 GLN A C 1
ATOM 1371 O O . GLN A 1 179 ? 32.577 1.682 -56.281 1.00 89.50 179 GLN A O 1
ATOM 1376 N N . GLN A 1 180 ? 30.733 0.546 -55.666 1.00 90.62 180 GLN A N 1
ATOM 1377 C CA . GLN A 1 180 ? 30.822 -0.447 -56.735 1.00 90.62 180 GLN A CA 1
ATOM 1378 C C . GLN A 1 180 ? 30.622 0.186 -58.114 1.00 90.62 180 GLN A C 1
ATOM 1380 O O . GLN A 1 180 ? 31.403 -0.096 -59.026 1.00 90.62 180 GLN A O 1
ATOM 1385 N N . GLN A 1 181 ? 29.644 1.080 -58.275 1.00 90.50 181 GLN A N 1
ATOM 1386 C CA . GLN A 1 181 ? 29.415 1.785 -59.538 1.00 90.50 181 GLN A CA 1
ATOM 1387 C C . GLN A 1 181 ? 30.619 2.651 -59.929 1.00 90.50 181 GLN A C 1
ATOM 1389 O O . GLN A 1 181 ? 31.085 2.585 -61.070 1.00 90.50 181 GLN A O 1
ATOM 1394 N N . PHE A 1 182 ? 31.197 3.397 -58.983 1.00 91.44 182 PHE A N 1
ATOM 1395 C CA . PHE A 1 182 ? 32.417 4.171 -59.228 1.00 91.44 182 PHE A CA 1
ATOM 1396 C C . PHE A 1 182 ? 33.612 3.284 -59.589 1.00 91.44 182 PHE A C 1
ATOM 1398 O O . PHE A 1 182 ? 34.397 3.629 -60.478 1.00 91.44 182 PHE A O 1
ATOM 1405 N N . ALA A 1 183 ? 33.769 2.139 -58.920 1.00 89.12 183 ALA A N 1
ATOM 1406 C CA . ALA A 1 183 ? 34.826 1.184 -59.235 1.00 89.12 183 ALA A CA 1
ATOM 1407 C C . ALA A 1 183 ? 34.659 0.596 -60.647 1.00 89.12 183 ALA A C 1
ATOM 1409 O O . ALA A 1 183 ? 35.647 0.494 -61.379 1.00 89.12 183 ALA A O 1
ATOM 1410 N N . GLN A 1 184 ? 33.426 0.283 -61.060 1.00 90.69 184 GLN A N 1
ATOM 1411 C CA . GLN A 1 184 ? 33.113 -0.196 -62.410 1.00 90.69 184 GLN A CA 1
ATOM 1412 C C . GLN A 1 184 ? 33.397 0.870 -63.475 1.00 90.69 184 GLN A C 1
ATOM 1414 O O . GLN A 1 184 ? 34.103 0.585 -64.443 1.00 90.69 184 GLN A O 1
ATOM 1419 N N . GLN A 1 185 ? 32.941 2.112 -63.277 1.00 89.31 185 GLN A N 1
ATOM 1420 C CA . GLN A 1 185 ? 33.215 3.219 -64.206 1.00 89.31 185 GLN A CA 1
ATOM 1421 C C . GLN A 1 185 ? 34.715 3.487 -64.347 1.00 89.31 185 GLN A C 1
ATOM 1423 O O . GLN A 1 185 ? 35.226 3.651 -65.456 1.00 89.31 185 GLN A O 1
ATOM 1428 N N . ARG A 1 186 ? 35.449 3.461 -63.229 1.00 89.62 186 ARG A N 1
ATOM 1429 C CA . ARG A 1 186 ? 36.911 3.582 -63.240 1.00 89.62 186 ARG A CA 1
ATOM 1430 C C . ARG A 1 186 ? 37.568 2.406 -63.963 1.00 89.62 186 ARG A C 1
ATOM 1432 O O . ARG A 1 186 ? 38.577 2.597 -64.635 1.00 89.62 186 ARG A O 1
ATOM 1439 N N . GLY A 1 187 ? 37.024 1.199 -63.819 1.00 88.44 187 GLY A N 1
ATOM 1440 C CA . GLY A 1 187 ? 37.458 0.019 -64.564 1.00 88.44 187 GLY A CA 1
ATOM 1441 C C . GLY A 1 187 ? 37.321 0.215 -66.073 1.00 88.44 187 GLY A C 1
ATOM 1442 O O . GLY A 1 187 ? 38.294 0.007 -66.795 1.00 88.44 187 GLY A O 1
ATOM 1443 N N . LEU A 1 188 ? 36.159 0.701 -66.522 1.00 89.88 188 LEU A N 1
ATOM 1444 C CA . LEU A 1 188 ? 35.874 0.993 -67.930 1.00 89.88 188 LEU A CA 1
ATOM 1445 C C . LEU A 1 188 ? 36.770 2.103 -68.498 1.00 89.88 188 LEU A C 1
ATOM 1447 O O . LEU A 1 188 ? 37.296 1.959 -69.601 1.00 89.88 188 LEU A O 1
ATOM 1451 N N . GLN A 1 189 ? 36.999 3.181 -67.739 1.00 86.25 189 GLN A N 1
ATOM 1452 C CA . GLN A 1 189 ? 37.953 4.227 -68.130 1.00 86.25 189 GLN A CA 1
ATOM 1453 C C . GLN A 1 189 ? 39.365 3.663 -68.264 1.00 86.25 189 GLN A C 1
ATOM 1455 O O . GLN A 1 189 ? 40.006 3.864 -69.285 1.00 86.25 189 GLN A O 1
ATOM 1460 N N . LYS A 1 190 ? 39.827 2.870 -67.291 1.00 87.19 190 LYS A N 1
ATOM 1461 C CA . LYS A 1 190 ? 41.154 2.245 -67.365 1.00 87.19 190 LYS A CA 1
ATOM 1462 C C . LYS A 1 190 ? 41.300 1.295 -68.555 1.00 87.19 190 LYS A C 1
ATOM 1464 O O . LYS A 1 190 ? 42.399 1.209 -69.101 1.00 87.19 190 LYS A O 1
ATOM 1469 N N . SER A 1 191 ? 40.253 0.561 -68.944 1.00 83.00 191 SER A N 1
ATOM 1470 C CA . SER A 1 191 ? 40.293 -0.245 -70.172 1.00 83.00 191 SER A CA 1
ATOM 1471 C C . SER A 1 191 ? 40.331 0.632 -71.419 1.00 83.00 191 SER A C 1
ATOM 1473 O O . SER A 1 191 ? 41.187 0.406 -72.264 1.00 83.00 191 SER A O 1
ATOM 1475 N N . ALA A 1 192 ? 39.505 1.679 -71.489 1.00 83.62 192 ALA A N 1
ATOM 1476 C CA . ALA A 1 192 ? 39.511 2.610 -72.615 1.00 83.62 192 ALA A CA 1
ATOM 1477 C C . ALA A 1 192 ? 40.868 3.320 -72.766 1.00 83.62 192 ALA A C 1
ATOM 1479 O O . ALA A 1 192 ? 41.384 3.424 -73.875 1.00 83.62 192 ALA A O 1
ATOM 1480 N N . ASP A 1 193 ? 41.489 3.731 -71.658 1.00 81.25 193 ASP A N 1
ATOM 1481 C CA . ASP A 1 193 ? 42.820 4.340 -71.642 1.00 81.25 193 ASP A CA 1
ATOM 1482 C C . ASP A 1 193 ? 43.901 3.353 -72.096 1.00 81.25 193 ASP A C 1
ATOM 1484 O O . ASP A 1 193 ? 44.808 3.729 -72.838 1.00 81.25 193 ASP A O 1
ATOM 1488 N N . ARG A 1 194 ? 43.815 2.079 -71.681 1.00 79.06 194 ARG A N 1
ATOM 1489 C CA . ARG A 1 194 ? 44.726 1.031 -72.170 1.00 79.06 194 ARG A CA 1
ATOM 1490 C C . ARG A 1 194 ? 44.563 0.800 -73.662 1.00 79.06 194 ARG A C 1
ATOM 1492 O O . ARG A 1 194 ? 45.574 0.696 -74.348 1.00 79.06 194 ARG A O 1
ATOM 1499 N N . ASP A 1 195 ? 43.332 0.726 -74.150 1.00 78.25 195 ASP A N 1
ATOM 1500 C CA . ASP A 1 195 ? 43.055 0.503 -75.566 1.00 78.25 195 ASP A CA 1
ATOM 1501 C C . ASP A 1 195 ? 43.526 1.707 -76.392 1.00 78.25 195 ASP A C 1
ATOM 1503 O O . ASP A 1 195 ? 44.217 1.540 -77.398 1.00 78.25 195 ASP A O 1
ATOM 1507 N N . TYR A 1 196 ? 43.276 2.931 -75.922 1.00 76.00 196 TYR A N 1
ATOM 1508 C CA . TYR A 1 196 ? 43.794 4.156 -76.531 1.00 76.00 196 TYR A CA 1
ATOM 1509 C C . TYR A 1 196 ? 45.328 4.189 -76.545 1.00 76.00 196 TYR A C 1
ATOM 1511 O O . TYR A 1 196 ? 45.932 4.467 -77.582 1.00 76.00 196 TYR A O 1
ATOM 1519 N N . ALA A 1 197 ? 45.976 3.838 -75.430 1.00 72.25 197 ALA A N 1
ATOM 1520 C CA . ALA A 1 197 ? 47.431 3.753 -75.340 1.00 72.25 197 ALA A CA 1
ATOM 1521 C C . ALA A 1 197 ? 48.012 2.655 -76.248 1.00 72.25 197 ALA A C 1
ATOM 1523 O O . ALA A 1 197 ? 49.038 2.873 -76.890 1.00 72.25 197 ALA A O 1
ATOM 1524 N N . ALA A 1 198 ? 47.355 1.497 -76.358 1.00 74.31 198 ALA A N 1
ATOM 1525 C CA . ALA A 1 198 ? 47.745 0.433 -77.281 1.00 74.31 198 ALA A CA 1
ATOM 1526 C C . ALA A 1 198 ? 47.609 0.881 -78.744 1.00 74.31 198 ALA A C 1
ATOM 1528 O O . ALA A 1 198 ? 48.500 0.623 -79.552 1.00 74.31 198 ALA A O 1
ATOM 1529 N N . THR A 1 199 ? 46.548 1.625 -79.067 1.00 69.25 199 THR A N 1
ATOM 1530 C CA . THR A 1 199 ? 46.340 2.208 -80.400 1.00 69.25 199 THR A CA 1
ATOM 1531 C C . THR A 1 199 ? 47.434 3.231 -80.718 1.00 69.25 199 THR A C 1
ATOM 1533 O O . THR A 1 199 ? 48.053 3.163 -81.780 1.00 69.25 199 THR A O 1
ATOM 1536 N N . MET A 1 200 ? 47.758 4.113 -79.767 1.00 62.44 200 MET A N 1
ATOM 1537 C CA . MET A 1 200 ? 48.863 5.074 -79.867 1.00 62.44 200 MET A CA 1
ATOM 1538 C C . MET A 1 200 ? 50.230 4.394 -80.035 1.00 62.44 200 MET A C 1
ATOM 1540 O O . MET A 1 200 ? 51.049 4.854 -80.825 1.00 62.44 200 MET A O 1
ATOM 1544 N N . ASN A 1 201 ? 50.475 3.281 -79.341 1.00 66.69 201 ASN A N 1
ATOM 1545 C CA . ASN A 1 201 ? 51.723 2.517 -79.443 1.00 66.69 201 ASN A CA 1
ATOM 1546 C C . ASN A 1 201 ? 51.818 1.676 -80.735 1.00 66.69 201 ASN A C 1
ATOM 1548 O O . ASN A 1 201 ? 52.905 1.255 -81.122 1.00 66.69 201 ASN A O 1
ATOM 1552 N N . SER A 1 202 ? 50.689 1.424 -81.408 1.00 61.91 202 SER A N 1
ATOM 1553 C CA . SER A 1 202 ? 50.639 0.739 -82.709 1.00 61.91 202 SER A CA 1
ATOM 1554 C C . SER A 1 202 ? 50.861 1.670 -83.906 1.00 61.91 202 SER A C 1
ATOM 1556 O O . SER A 1 202 ? 51.007 1.200 -85.036 1.00 61.91 202 SER A O 1
ATOM 1558 N N . LEU A 1 203 ? 50.915 2.987 -83.676 1.00 55.47 203 LEU A N 1
ATOM 1559 C CA . LEU A 1 203 ? 51.285 3.939 -84.715 1.00 55.47 203 LEU A CA 1
ATOM 1560 C C .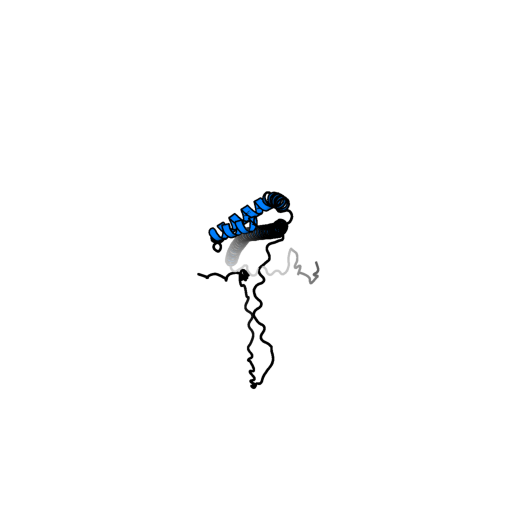 LEU A 1 203 ? 52.756 3.703 -85.099 1.00 55.47 203 LEU A C 1
ATOM 1562 O O . LEU A 1 203 ? 53.623 3.668 -84.221 1.00 55.47 203 LEU A O 1
ATOM 1566 N N . PRO A 1 204 ? 53.072 3.538 -86.397 1.00 49.97 204 PRO A N 1
ATOM 1567 C CA . PRO A 1 204 ? 54.446 3.365 -86.839 1.00 49.97 204 PRO A CA 1
ATOM 1568 C C . PRO A 1 204 ? 55.268 4.576 -86.387 1.00 49.97 204 PRO A C 1
ATOM 1570 O O . PRO A 1 204 ? 54.790 5.709 -86.448 1.00 49.97 204 PRO A O 1
ATOM 1573 N N . TRP A 1 205 ? 56.500 4.314 -85.948 1.00 53.31 205 TRP A N 1
ATOM 1574 C CA . TRP A 1 205 ? 57.493 5.203 -85.318 1.00 53.31 205 TRP A CA 1
ATOM 1575 C C . TRP A 1 205 ? 57.844 6.526 -86.057 1.00 53.31 205 TRP A C 1
ATOM 1577 O O . TRP A 1 205 ? 58.859 7.151 -85.765 1.00 53.31 205 TRP A O 1
ATOM 1587 N N . GLY A 1 206 ? 57.031 6.990 -87.008 1.00 50.69 206 GLY A N 1
ATOM 1588 C CA . GLY A 1 206 ? 57.227 8.204 -87.799 1.00 50.69 206 GLY A CA 1
ATOM 1589 C C . GLY A 1 206 ? 56.294 9.386 -87.498 1.00 50.69 206 GLY A C 1
ATOM 1590 O O . GLY A 1 206 ? 56.495 10.428 -88.111 1.00 50.69 206 GLY A O 1
ATOM 1591 N N . ALA A 1 207 ? 55.303 9.285 -86.599 1.00 50.00 207 ALA A N 1
ATOM 1592 C CA . ALA A 1 207 ? 54.302 10.355 -86.400 1.00 50.00 207 ALA A CA 1
ATOM 1593 C C . ALA A 1 207 ? 54.509 11.252 -85.155 1.00 50.00 207 ALA A C 1
ATOM 1595 O O . ALA A 1 207 ? 53.808 12.249 -84.994 1.00 50.00 207 ALA A O 1
ATOM 1596 N N . ALA A 1 208 ? 55.479 10.952 -84.284 1.00 50.62 208 ALA A N 1
ATOM 1597 C CA . ALA A 1 208 ? 55.660 11.655 -83.005 1.00 50.62 208 ALA A CA 1
ATOM 1598 C C . ALA A 1 208 ? 56.287 13.067 -83.107 1.00 50.62 208 ALA A C 1
ATOM 1600 O O . ALA A 1 208 ? 56.345 13.780 -82.109 1.00 50.62 208 ALA A O 1
ATOM 1601 N N . TRP A 1 209 ? 56.747 13.500 -84.286 1.00 49.22 209 TRP A N 1
ATOM 1602 C CA . TRP A 1 209 ? 57.409 14.804 -84.468 1.00 49.22 209 TRP A CA 1
ATOM 1603 C C . TRP A 1 209 ? 56.547 15.861 -85.181 1.00 49.22 209 TRP A C 1
ATOM 1605 O O . TRP A 1 209 ? 56.965 17.011 -85.286 1.00 49.22 209 TRP A O 1
ATOM 1615 N N . ALA A 1 210 ? 55.336 15.520 -85.636 1.00 50.66 210 ALA A N 1
ATOM 1616 C CA . ALA A 1 210 ? 54.530 16.397 -86.493 1.00 50.66 210 ALA A CA 1
ATOM 1617 C C . ALA A 1 210 ? 53.493 17.275 -85.759 1.00 50.66 210 ALA A C 1
ATOM 1619 O O . ALA A 1 210 ? 52.679 17.913 -86.420 1.00 50.66 210 ALA A O 1
ATOM 1620 N N . ASN A 1 211 ? 53.497 17.343 -84.420 1.00 49.69 211 ASN A N 1
ATOM 1621 C CA . ASN A 1 211 ? 52.522 18.158 -83.675 1.00 49.69 211 ASN A CA 1
ATOM 1622 C C . ASN A 1 211 ? 53.144 19.036 -82.573 1.00 49.69 211 ASN A C 1
ATOM 1624 O O . ASN A 1 211 ? 52.589 19.203 -81.492 1.00 49.69 211 ASN A O 1
ATOM 1628 N N . GLN A 1 212 ? 54.316 19.616 -82.855 1.00 49.56 212 GLN A N 1
ATOM 1629 C CA . GLN A 1 212 ? 54.802 20.812 -82.159 1.00 49.56 212 GLN A CA 1
ATOM 1630 C C . GLN A 1 212 ? 54.437 22.050 -82.987 1.00 49.56 212 GLN A C 1
ATOM 1632 O O . GLN A 1 212 ? 55.278 22.619 -83.679 1.00 49.56 212 GLN A O 1
ATOM 1637 N N . THR A 1 213 ? 53.173 22.469 -82.946 1.00 51.00 213 THR A N 1
ATOM 1638 C CA . THR A 1 213 ? 52.799 23.841 -83.328 1.00 51.00 213 THR A CA 1
ATOM 1639 C C . THR A 1 213 ? 52.310 24.588 -82.083 1.00 51.00 213 THR A C 1
ATOM 1641 O O . THR A 1 213 ? 51.410 24.094 -81.409 1.00 51.00 213 THR A O 1
ATOM 1644 N N . PRO A 1 214 ? 52.879 25.760 -81.729 1.00 49.16 214 PRO A N 1
ATOM 1645 C CA . PRO A 1 214 ? 52.561 26.431 -80.463 1.00 49.16 214 PRO A CA 1
ATOM 1646 C C . PRO A 1 214 ? 51.235 27.214 -80.431 1.00 49.16 214 PRO A C 1
ATOM 1648 O O . PRO A 1 214 ? 50.999 27.918 -79.454 1.00 49.16 214 PRO A O 1
ATOM 1651 N N . TRP A 1 215 ? 50.380 27.157 -81.463 1.00 48.69 215 TRP A N 1
ATOM 1652 C CA . TRP A 1 215 ? 49.216 28.052 -81.555 1.00 48.69 215 TRP A CA 1
ATOM 1653 C C . TRP A 1 215 ? 47.968 27.432 -82.215 1.00 48.69 215 TRP A C 1
ATOM 1655 O O . TRP A 1 215 ? 47.885 27.346 -83.437 1.00 48.69 215 TRP A O 1
ATOM 1665 N N . GLY A 1 216 ? 46.958 27.149 -81.374 1.00 40.66 216 GLY A N 1
ATOM 1666 C CA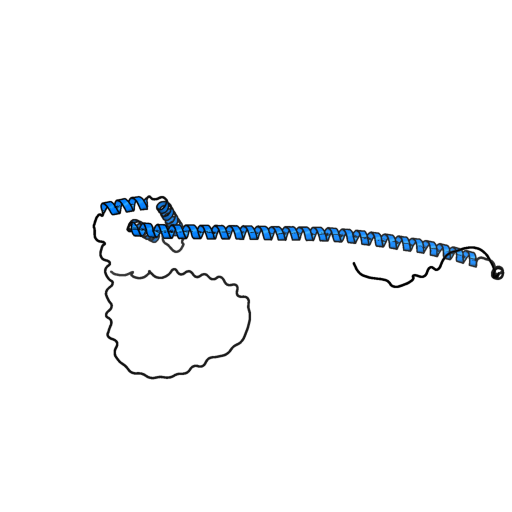 . GLY A 1 216 ? 45.511 27.262 -81.660 1.00 40.66 216 GLY A CA 1
ATOM 1667 C C . GLY A 1 216 ? 44.701 25.951 -81.756 1.00 40.66 216 GLY A C 1
ATOM 1668 O O . GLY A 1 216 ? 45.292 24.910 -82.025 1.00 40.66 216 GLY A O 1
ATOM 1669 N N . PRO A 1 217 ? 43.343 25.980 -81.675 1.00 51.81 217 PRO A N 1
ATOM 1670 C CA . PRO A 1 217 ? 42.421 26.973 -81.078 1.00 51.81 217 PRO A CA 1
ATOM 1671 C C . PRO A 1 217 ? 41.254 26.342 -80.248 1.00 51.81 217 PRO A C 1
ATOM 1673 O O . PRO A 1 217 ? 40.901 25.193 -80.467 1.00 51.81 217 PRO A O 1
ATOM 1676 N N . TYR A 1 218 ? 40.573 27.142 -79.401 1.00 42.25 218 TYR A N 1
ATOM 1677 C CA . TYR A 1 218 ? 39.253 26.861 -78.760 1.00 42.25 218 TYR A CA 1
ATOM 1678 C C . TYR A 1 218 ? 39.213 25.705 -77.731 1.00 42.25 218 TYR A C 1
ATOM 1680 O O . TYR A 1 218 ? 39.706 24.623 -77.988 1.00 42.25 218 TYR A O 1
ATOM 1688 N N . ALA A 1 219 ? 38.575 25.729 -76.564 1.00 40.38 219 ALA A N 1
ATOM 1689 C CA . ALA A 1 219 ? 37.809 26.623 -75.688 1.00 40.38 219 ALA A CA 1
ATOM 1690 C C . ALA A 1 219 ? 37.609 25.750 -74.412 1.00 40.38 219 ALA A C 1
ATOM 1692 O O . ALA A 1 219 ? 37.593 24.531 -74.523 1.00 40.38 219 ALA A O 1
ATOM 1693 N N . GLY A 1 220 ? 37.479 26.177 -73.163 1.00 39.72 220 GLY A N 1
ATOM 1694 C CA . GLY A 1 220 ? 37.076 27.417 -72.534 1.00 39.72 220 GLY A CA 1
ATOM 1695 C C . GLY A 1 220 ? 36.728 27.080 -71.068 1.00 39.72 220 GLY A C 1
ATOM 1696 O O . GLY A 1 220 ? 36.209 26.001 -70.799 1.00 39.72 220 GLY A O 1
ATOM 1697 N N . TYR A 1 221 ? 36.974 28.041 -70.169 1.00 49.09 221 TYR A N 1
ATOM 1698 C CA . TYR A 1 221 ? 36.369 28.205 -68.830 1.00 49.09 221 TYR A CA 1
ATOM 1699 C C . TYR A 1 221 ? 36.729 27.207 -67.698 1.00 49.09 221 TYR A C 1
ATOM 1701 O O . TYR A 1 221 ? 37.209 26.109 -67.940 1.00 49.09 221 TYR A O 1
ATOM 1709 N N . PRO A 1 222 ? 36.585 27.616 -66.419 1.00 48.69 222 PRO A N 1
ATOM 1710 C CA . PRO A 1 222 ? 37.518 28.512 -65.742 1.00 48.69 222 PRO A CA 1
ATOM 1711 C C . PRO A 1 222 ? 38.042 27.890 -64.433 1.00 48.69 222 PRO A C 1
ATOM 1713 O O . PRO A 1 222 ? 37.302 27.288 -63.659 1.00 48.69 222 PRO A O 1
ATOM 1716 N N . MET A 1 223 ? 39.317 28.119 -64.124 1.00 46.44 223 MET A N 1
ATOM 1717 C CA . MET A 1 223 ? 39.860 27.925 -62.776 1.00 46.44 223 MET A CA 1
ATOM 1718 C C . MET A 1 223 ? 39.289 29.008 -61.844 1.00 46.44 223 MET A C 1
ATOM 1720 O O . MET A 1 223 ? 39.895 30.055 -61.625 1.00 46.44 223 MET A O 1
ATOM 1724 N N . GLY A 1 224 ? 38.079 28.772 -61.336 1.00 48.84 224 GLY A N 1
ATOM 1725 C CA . GLY A 1 224 ? 37.513 29.480 -60.194 1.00 48.84 224 GLY A CA 1
ATOM 1726 C C . GLY A 1 224 ? 38.010 28.824 -58.913 1.00 48.84 224 GLY A C 1
ATOM 1727 O O . GLY A 1 224 ? 37.406 27.872 -58.428 1.00 48.84 224 GLY A O 1
ATOM 1728 N N . GLY A 1 225 ? 39.140 29.304 -58.396 1.00 44.50 225 GLY A N 1
ATOM 1729 C CA . GLY A 1 225 ? 39.611 28.939 -57.064 1.00 44.50 225 GLY A CA 1
ATOM 1730 C C . GLY A 1 225 ? 38.623 29.415 -55.987 1.00 44.50 225 GLY A C 1
ATOM 1731 O O . GLY A 1 225 ? 38.064 30.508 -56.122 1.00 44.50 225 GLY A O 1
ATOM 1732 N N . PRO A 1 226 ? 38.390 28.632 -54.921 1.00 53.78 226 PRO A N 1
ATOM 1733 C CA . PRO A 1 226 ? 37.558 29.065 -53.809 1.00 53.78 226 PRO A CA 1
ATOM 1734 C C . PRO A 1 226 ? 38.253 30.203 -53.050 1.00 53.78 226 PRO A C 1
ATOM 1736 O O . PRO A 1 226 ? 39.325 30.038 -52.469 1.00 53.78 226 PRO A O 1
ATOM 1739 N N . GLY A 1 227 ? 37.627 31.378 -53.098 1.00 43.75 227 GLY A N 1
ATOM 1740 C CA . GLY A 1 227 ? 37.875 32.487 -52.187 1.00 43.75 227 GLY A CA 1
ATOM 1741 C C . GLY A 1 227 ? 37.273 32.252 -50.788 1.00 43.75 227 GLY A C 1
ATOM 1742 O O . GLY A 1 227 ? 36.678 31.208 -50.538 1.00 43.75 227 GLY A O 1
ATOM 1743 N N . PRO A 1 228 ? 37.446 33.211 -49.864 1.00 59.41 228 PRO A N 1
ATOM 1744 C CA . PRO A 1 228 ? 37.934 32.947 -48.508 1.00 59.41 228 PRO A CA 1
ATOM 1745 C C . PRO A 1 228 ? 36.864 33.069 -47.405 1.00 59.41 228 PRO A C 1
ATOM 1747 O O . PRO A 1 228 ? 35.761 33.536 -47.650 1.00 59.41 228 PRO A O 1
ATOM 1750 N N . TYR A 1 229 ? 37.259 32.692 -46.181 1.00 54.31 229 TYR A N 1
ATOM 1751 C CA . TYR A 1 229 ? 36.785 33.134 -44.853 1.00 54.31 229 TYR A CA 1
ATOM 1752 C C . TYR A 1 229 ? 35.449 33.903 -44.756 1.00 54.31 229 TYR A C 1
ATOM 1754 O O . TYR A 1 229 ? 35.346 35.034 -45.227 1.00 54.31 229 TYR A O 1
ATOM 1762 N N . GLY A 1 230 ? 34.500 33.397 -43.955 1.00 48.25 230 GLY A N 1
ATOM 1763 C CA . GLY A 1 230 ? 33.429 34.252 -43.438 1.00 48.25 230 GLY A CA 1
ATOM 1764 C C . GLY A 1 230 ? 32.306 33.577 -42.650 1.00 48.25 230 GLY A C 1
ATOM 1765 O O . GLY A 1 230 ? 31.433 32.962 -43.240 1.00 48.25 230 GLY A O 1
ATOM 1766 N N . ALA A 1 231 ? 32.297 33.870 -41.345 1.00 49.78 231 ALA A N 1
ATOM 1767 C CA . ALA A 1 231 ? 31.133 34.065 -40.473 1.00 49.78 231 ALA A CA 1
ATOM 1768 C C . ALA A 1 231 ? 30.381 32.843 -39.907 1.00 49.78 231 ALA A C 1
ATOM 1770 O O . ALA A 1 231 ? 29.775 32.045 -40.610 1.00 49.78 231 ALA A O 1
ATOM 1771 N N . GLY A 1 232 ? 30.382 32.779 -38.571 1.00 51.50 232 GLY A N 1
ATOM 1772 C CA . GLY A 1 232 ? 29.419 32.020 -37.785 1.00 51.50 232 GLY A CA 1
ATOM 1773 C C . GLY A 1 232 ? 28.146 32.810 -37.462 1.00 51.50 232 GLY A C 1
ATOM 1774 O O . GLY A 1 232 ? 27.860 33.832 -38.082 1.00 51.50 232 GLY A O 1
ATOM 1775 N N . ALA A 1 233 ? 27.496 32.345 -36.392 1.00 46.91 233 ALA A N 1
ATOM 1776 C CA . ALA A 1 233 ? 26.308 32.859 -35.702 1.00 46.91 233 ALA A CA 1
ATOM 1777 C C . ALA A 1 233 ? 24.946 32.432 -36.284 1.00 46.91 233 ALA A C 1
ATOM 1779 O O . ALA A 1 233 ? 24.615 32.721 -37.431 1.00 46.91 233 ALA A O 1
ATOM 1780 N N . GLY A 1 234 ? 24.164 31.776 -35.418 1.00 54.06 234 GLY A N 1
ATOM 1781 C CA . GLY A 1 234 ? 22.803 31.288 -35.628 1.00 54.06 234 GLY A CA 1
ATOM 1782 C C . GLY A 1 234 ? 22.514 30.116 -34.710 1.00 54.06 234 GLY A C 1
ATOM 1783 O O . GLY A 1 234 ? 22.572 28.980 -35.220 1.00 54.06 234 GLY A O 1
#

Foldseek 3Di:
DDDDDDDDDDDDDDDDDDDDDDDDDDDDDDDDDDDDDDDDDDDDDDDPDDPPPPDDPDDDCPPVQVVLLVVLCPDPLNVVVLVVLVVCQVPDPVHDPVNSVVVVVVLSPDTSVVSVVVSVVVVVVVVVVVVVVVVVVVVVVVVVVVVVVVVVVVVVVVVVVVVVVVVVVVVVVVVVVVVVVVVVVVVVVVVVVVVVVVVVVPPPPPPPPPPPDPDDDDDDDDPPDDDDDDDDDD